Protein 9BXH (pdb70)

Foldseek 3Di:
DLVLVLVLCLQFNDDDPPAPRQLLVQLVVQVVPQPDAQAEEEEEQCQQNNNQLNSLVGHQAYEYEHQDPVRLVNNVCCLVVQKDKDWAAADDPDIDIDMGGCVVVVRRVRSVRYDYDYDALLDGDPPPAAGQEYEYEQHQQQAQANLSNLLCHLRRYDASGKYKYKHLNPHDCVRYNPVRQLADDDDPNHHGHSVNSSCVRCPPQKDWDDDWDWRWGWGDNHNPDIDIGIMIMIMIGGD

B-factor: mean 23.51, std 8.78, range [12.59, 66.77]

Secondary structure (DSSP, 8-state):
-HHHHHHHHHHHS--BTTBPPHHHHHHHHHHHH--S--SEEEEET-TTSHHHHHHTTT-SEEEEEES-HHHHHHHHHHHHHSEEEEEEEEETTEEEEEEEETGGGT-STTGGGEEEEE--TTS--TT---EEEEEEES-GGG-S-HHHHHHTHHHHEEEEEEEEEEE-----TTTS-GGG-SSSEEETTEEE-HHHHHHHHHTTTEEE-SSPEEEEEEEESSSS-EEEEEEEEEEEEE-

Solvent-accessible surface area: 11542 Å² total; per-residue (Å²): 72,96,73,29,3,38,49,2,2,15,12,15,19,91,55,28,132,148,19,94,34,10,4,68,21,0,2,97,71,0,68,76,69,25,107,34,100,59,31,53,0,0,1,0,21,2,10,0,0,10,6,0,0,15,0,0,90,38,0,97,61,0,0,0,5,19,104,36,154,155,32,8,83,12,0,45,135,0,28,139,106,20,88,14,105,18,83,8,35,54,125,66,170,116,95,72,158,60,69,0,50,0,66,83,57,143,0,47,154,25,5,78,93,18,114,20,46,51,20,63,11,18,69,26,95,147,118,8,43,105,0,10,0,0,7,1,14,31,21,2,6,128,12,68,41,4,39,34,0,1,79,39,0,26,73,17,1,101,88,34,4,0,0,0,1,0,0,34,54,70,34,76,98,100,69,1,49,112,136,110,44,12,0,38,38,121,148,109,64,48,94,18,175,7,34,63,4,0,73,144,68,0,70,112,54,1,82,14,44,113,118,35,46,104,12,51,4,10,10,10,53,37,66,212,120,59,71,105,26,85,0,35,4,0,17,0,54,45,71

Sequence (239 aa):
DELLGQYLDFHYGPGHFDVPNYPKACIEQALAHHTGTTGRALDLGCAVGRSSFELARRFDEVIGIDLSRRFIDSATRLAEQGQLQYQVTLEGELIERRTADLAALELSNTAGRTRFQVGDACALDDTLGRFDLIFAGNLIDRLPDPAAFLAQLPALVRPGGLLMITSPYTLLPEFTPRERWIGGFERNGQPVRMLDGLRHHLEPDFVLLEPTRDIPFVIRETTRKYQHTVAEASLWRRA

Nearest PDB structures (foldseek):
  8khq-assembly1_A  TM=9.794E-01  e=1.990E-36  Hydrogenimonas thermophila
  8khq-assembly1_C  TM=9.800E-01  e=3.903E-36  Hydrogenimonas thermophila
  8khq-assembly2_D  TM=9.791E-01  e=1.105E-35  Hydrogenimonas thermophila
  6uvq-assembly1_A  TM=6.071E-01  e=2.740E-10  Actinomadura melliaura
  3l8d-assembly1_A-2  TM=6.280E-01  e=1.120E-09  Bacillus thuringiensis str. Al Hakam

Organism: NCBI:txid306545

Structure (mmCIF, N/CA/C/O backbone):
data_9BXH
#
_entry.id   9BXH
#
_cell.length_a   83.838
_cell.length_b   90.058
_cell.length_c   80.321
_cell.angle_alpha   90.000
_cell.angle_beta   90.000
_cell.angle_gamma   90.000
#
_symmetry.space_group_name_H-M   'C 2 2 21'
#
loop_
_entity.id
_entity.type
_entity.pdbx_description
1 polymer '5-selenohistidine N-methyltransferase OvsM'
2 non-polymer 1,2-ETHANEDIOL
3 water water
#
loop_
_atom_site.group_PDB
_atom_site.id
_atom_site.type_symbol
_atom_site.label_atom_id
_atom_site.label_alt_id
_atom_site.label_comp_id
_atom_site.label_asym_id
_atom_site.label_entity_id
_atom_site.label_seq_id
_atom_site.pdbx_PDB_ins_code
_atom_site.Cartn_x
_atom_site.Cartn_y
_atom_site.Cartn_z
_atom_site.occupancy
_atom_site.B_iso_or_equiv
_atom_site.auth_seq_id
_atom_site.auth_comp_id
_atom_site.auth_asym_id
_atom_site.auth_atom_id
_atom_site.pdbx_PDB_model_num
ATOM 1 N N . ASP A 1 29 ? -26.21700 -14.10800 -6.72500 1.000 42.73187 9 ASP A N 1
ATOM 2 C CA . ASP A 1 29 ? -25.39600 -14.21800 -7.92700 1.000 35.26389 9 ASP A CA 1
ATOM 3 C C . ASP A 1 29 ? -24.29100 -13.16600 -7.93400 1.000 32.51012 9 ASP A C 1
ATOM 4 O O . ASP A 1 29 ? -23.10600 -13.50100 -7.97800 1.000 38.29197 9 ASP A O 1
ATOM 5 N N . GLU A 1 30 ? -24.68400 -11.89000 -7.90500 1.000 38.94204 10 GLU A N 1
ATOM 6 C CA . GLU A 1 30 ? -23.69800 -10.81400 -7.85700 1.000 33.58938 10 GLU A CA 1
ATOM 7 C C . GLU A 1 30 ? -22.80000 -10.95200 -6.63400 1.000 31.08292 10 GLU A C 1
ATOM 8 O O . GLU A 1 30 ? -21.56800 -10.90400 -6.74100 1.000 27.31776 10 GLU A O 1
ATOM 11 N N . LEU A 1 31 ? -23.40100 -11.13700 -5.45600 1.000 27.04836 11 LEU A N 1
ATOM 12 C CA . LEU A 1 31 ? -22.58600 -11.32900 -4.26300 1.000 25.29878 11 LEU A CA 1
ATOM 13 C C . LEU A 1 31 ? -21.75400 -12.60100 -4.35900 1.000 22.00301 11 LEU A C 1
ATOM 14 O O . LEU A 1 31 ? -20.63500 -12.64600 -3.84000 1.000 21.18938 11 LEU A O 1
ATOM 17 N N . LEU A 1 32 ? -22.26500 -13.63300 -5.03800 1.000 23.56573 12 LEU A N 1
ATOM 18 C CA . LEU A 1 32 ? -21.52700 -14.89000 -5.13600 1.000 22.06419 12 LEU A CA 1
ATOM 19 C C . LEU A 1 32 ? -20.18000 -14.68500 -5.82000 1.000 19.92383 12 LEU A C 1
ATOM 20 O O . LEU A 1 32 ? -19.14700 -15.16400 -5.34000 1.000 19.98723 12 LEU A O 1
ATOM 25 N N . GLY A 1 33 ? -20.17300 -13.99400 -6.96000 1.000 22.22901 13 GLY A N 1
ATOM 26 C CA . GLY A 1 33 ? -18.91400 -13.72200 -7.63500 1.000 20.15690 13 GLY A CA 1
ATOM 27 C C . GLY A 1 33 ? -17.96300 -12.89500 -6.79100 1.000 18.50289 13 GLY A C 1
ATOM 28 O O . GLY A 1 33 ? -16.75800 -13.15900 -6.76000 1.000 18.91435 13 GLY A O 1
ATOM 29 N N . GLN A 1 34 ? -18.48500 -11.86900 -6.11100 1.000 18.02797 14 GLN A N 1
ATOM 30 C CA . GLN A 1 34 ? -17.65700 -11.07500 -5.20800 1.000 18.98471 14 GLN A CA 1
ATOM 31 C C . GLN A 1 34 ? -16.99800 -11.96600 -4.16800 1.000 16.51270 14 GLN A C 1
ATOM 32 O O . GLN A 1 34 ? -15.80000 -11.82600 -3.87700 1.000 17.24472 14 GLN A O 1
ATOM 38 N N . TYR A 1 35 ? -17.77000 -12.88200 -3.59200 1.000 16.41101 15 TYR A N 1
ATOM 39 C CA . TYR A 1 35 ? -17.23400 -13.72600 -2.53500 1.000 17.04113 15 TYR A CA 1
ATOM 40 C C . TYR A 1 35 ? -16.30500 -14.80300 -3.07000 1.000 16.47696 15 TYR A C 1
ATOM 41 O O . TYR A 1 35 ? -15.32900 -15.14900 -2.40100 1.000 14.95999 15 TYR A O 1
ATOM 50 N N . LEU A 1 36 ? -16.55400 -15.31500 -4.27800 1.000 16.15243 16 LEU A N 1
ATOM 51 C CA . LEU A 1 36 ? -15.62300 -16.28100 -4.84900 1.000 14.83057 16 LEU A CA 1
ATOM 52 C C . LEU A 1 36 ? -14.28100 -15.62300 -5.16400 1.000 16.41979 16 LEU A C 1
ATOM 53 O O . LEU A 1 36 ? -13.22200 -16.23400 -4.95800 1.000 16.09140 16 LEU A O 1
ATOM 58 N N . ASP A 1 37 ? -14.29300 -14.36800 -5.63500 1.000 15.59358 17 ASP A N 1
ATOM 59 C CA . ASP A 1 37 ? -13.02300 -13.66600 -5.81500 1.000 16.14776 17 ASP A CA 1
ATOM 60 C C . ASP A 1 37 ? -12.36900 -13.35300 -4.47200 1.000 17.29743 17 ASP A C 1
ATOM 61 O O . ASP A 1 37 ? -11.13900 -13.43400 -4.33600 1.000 16.44132 17 ASP A O 1
ATOM 66 N N . PHE A 1 38 ? -13.18000 -13.00200 -3.46800 1.000 15.40403 18 PHE A N 1
ATOM 67 C CA . PHE A 1 38 ? -12.67000 -12.73100 -2.12500 1.000 15.35181 18 PHE A CA 1
ATOM 68 C C . PHE A 1 38 ? -11.94100 -13.95200 -1.56400 1.000 16.49362 18 PHE A C 1
ATOM 69 O O . PHE A 1 38 ? -10.83100 -13.84000 -1.02400 1.000 18.38997 18 PHE A O 1
ATOM 77 N N . HIS A 1 39 ? -12.54000 -15.13300 -1.71600 1.000 15.74261 19 HIS A N 1
ATOM 78 C CA . HIS A 1 39 ? -11.99700 -16.34600 -1.12200 1.000 16.23815 19 HIS A CA 1
ATOM 79 C C . HIS A 1 39 ? -10.91200 -17.00800 -1.96300 1.000 16.12591 19 HIS A C 1
ATOM 80 O O . HIS A 1 39 ? -9.98700 -17.60600 -1.39400 1.000 17.60070 19 HIS A O 1
ATOM 87 N N . TYR A 1 40 ? -10.99500 -16.91000 -3.29900 1.000 14.85872 20 TYR A N 1
ATOM 88 C CA . TYR A 1 40 ? -10.17700 -17.72300 -4.18700 1.000 15.26413 20 TYR A CA 1
ATOM 89 C C . TYR A 1 40 ? -9.49100 -16.93300 -5.29100 1.000 17.68986 20 TYR A C 1
ATOM 90 O O . TYR A 1 40 ? -8.79800 -17.53600 -6.12400 1.000 20.45893 20 TYR A O 1
ATOM 99 N N . GLY A 1 41 ? -9.65500 -15.61300 -5.32700 1.000 16.71335 21 GLY A N 1
ATOM 100 C CA . GLY A 1 41 ? -9.10600 -14.81300 -6.39400 1.000 18.10847 21 GLY A CA 1
ATOM 101 C C . GLY A 1 41 ? -7.72900 -14.29100 -6.05200 1.000 19.48995 21 GLY A C 1
ATOM 102 O O . GLY A 1 41 ? -7.16300 -14.59300 -4.99600 1.000 22.52334 21 GLY A O 1
ATOM 103 N N . PRO A 1 42 ? -7.16500 -13.48400 -6.94600 1.000 21.73108 22 PRO A N 1
ATOM 104 C CA . PRO A 1 42 ? -5.88200 -12.84500 -6.65400 1.000 24.45588 22 PRO A CA 1
ATOM 105 C C . PRO A 1 42 ? -6.06500 -11.71500 -5.65000 1.000 21.96858 22 PRO A C 1
ATOM 106 O O . PRO A 1 42 ? -7.15900 -11.18200 -5.45300 1.000 27.79097 22 PRO A O 1
ATOM 110 N N . GLY A 1 43 ? -4.96500 -11.34400 -5.01700 1.000 28.29650 23 GLY A N 1
ATOM 111 C CA . GLY A 1 43 ? -5.00300 -10.24100 -4.08500 1.000 25.08364 23 GLY A CA 1
ATOM 112 C C . GLY A 1 43 ? -5.26700 -8.92000 -4.77900 1.000 22.36074 23 GLY A C 1
ATOM 113 O O . GLY A 1 43 ? -5.08000 -8.76100 -5.98700 1.000 25.47393 23 GLY A O 1
ATOM 114 N N . HIS A 1 44 ? -5.73300 -7.96300 -3.98700 1.000 17.14219 24 HIS A N 1
ATOM 115 C CA . HIS A 1 44 ? -5.93200 -6.59200 -4.42800 1.000 17.68020 24 HIS A CA 1
ATOM 116 C C . HIS A 1 44 ? -5.16500 -5.65800 -3.50700 1.000 19.52464 24 HIS A C 1
ATOM 117 O O . HIS A 1 44 ? -5.09300 -5.89400 -2.29500 1.000 18.57037 24 HIS A O 1
ATOM 124 N N . PHE A 1 45 ? -4.58300 -4.60300 -4.09100 1.000 18.02767 25 PHE A N 1
ATOM 125 C CA . PHE A 1 45 ? -3.82900 -3.60100 -3.32900 1.000 17.31265 25 PHE A CA 1
ATOM 126 C C . PHE A 1 45 ? -2.73000 -4.24400 -2.48200 1.000 19.66634 25 PHE A C 1
ATOM 127 O O . PHE A 1 45 ? -2.37300 -3.73400 -1.41800 1.000 22.88002 25 PHE A O 1
ATOM 135 N N . ASP A 1 46 ? -2.20600 -5.38000 -2.94000 1.000 23.04091 26 ASP A N 1
ATOM 136 C CA . ASP A 1 46 ? -1.16500 -6.12400 -2.22800 1.000 24.93665 26 ASP A CA 1
ATOM 137 C C . ASP A 1 46 ? -1.61300 -6.61500 -0.85000 1.000 27.79946 26 ASP A C 1
ATOM 138 O O . ASP A 1 46 ? -0.77200 -6.92700 0.00100 1.000 27.77254 26 ASP A O 1
ATOM 143 N N . VAL A 1 47 ? -2.91700 -6.69300 -0.60100 1.000 20.76164 27 VAL A N 1
ATOM 144 C CA . VAL A 1 47 ? -3.43100 -7.21100 0.67100 1.000 20.17279 27 VAL A CA 1
ATOM 145 C C . VAL A 1 47 ? -3.50100 -8.73500 0.60700 1.000 18.89991 27 VAL A C 1
ATOM 146 O O . VAL A 1 47 ? -4.04500 -9.29200 -0.35700 1.000 19.05287 27 VAL A O 1
ATOM 150 N N . PRO A 1 48 ? -2.96500 -9.45600 1.59400 1.000 18.33081 28 PRO A N 1
ATOM 151 C CA . PRO A 1 48 ? -3.01000 -10.9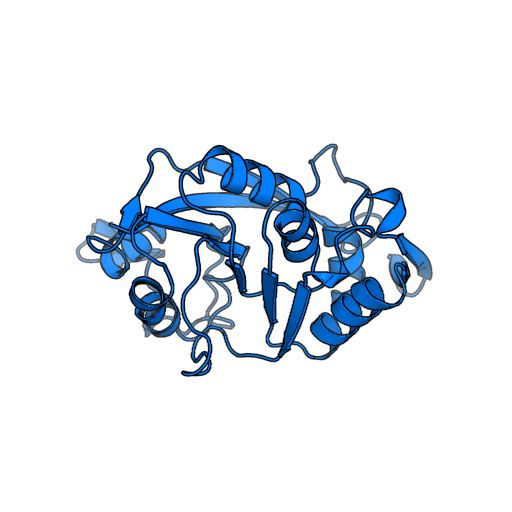2400 1.53800 1.000 19.44809 28 PRO A CA 1
ATOM 152 C C . PRO A 1 48 ? -4.44100 -11.44200 1.58800 1.000 16.71737 28 PRO A C 1
ATOM 153 O O . PRO A 1 48 ? -5.34000 -10.79000 2.12400 1.000 19.07981 28 PRO A O 1
ATOM 157 N N . ASN A 1 49 ? -4.64400 -12.62800 1.01000 1.000 17.64824 29 ASN A N 1
ATOM 158 C CA . ASN A 1 49 ? -5.93600 -13.30100 1.10800 1.000 15.12333 29 ASN A CA 1
ATOM 159 C C . ASN A 1 49 ? -6.38300 -13.35000 2.56400 1.000 17.52059 29 ASN A C 1
ATOM 160 O O . ASN A 1 49 ? -5.64600 -13.81200 3.43900 1.000 16.84081 29 ASN A O 1
ATOM 165 N N . TYR A 1 50 ? -7.60500 -12.90400 2.81300 1.000 16.44594 30 TYR A N 1
ATOM 166 C CA . TYR A 1 50 ? -8.07900 -12.70500 4.18000 1.000 14.19987 30 TYR A CA 1
ATOM 167 C C . TYR A 1 50 ? -8.42100 -14.01800 4.87400 1.000 16.16366 30 TYR A C 1
ATOM 168 O O . TYR A 1 50 ? -7.97300 -14.24100 6.00300 1.000 16.06323 30 TYR A O 1
ATOM 177 N N . PRO A 1 51 ? -9.21900 -14.89500 4.25800 1.000 14.33400 31 PRO A N 1
ATOM 178 C CA . PRO A 1 51 ? -9.47500 -16.19500 4.89800 1.000 16.11085 31 PRO A CA 1
ATOM 179 C C . PRO A 1 51 ? -8.18700 -16.90900 5.27400 1.000 16.35544 31 PRO A C 1
ATOM 180 O O . PRO A 1 51 ? -8.06000 -17.41000 6.40000 1.000 17.55069 31 PRO A O 1
ATOM 184 N N . LYS A 1 52 ? -7.21000 -16.94700 4.36200 1.000 16.31249 32 LYS A N 1
ATOM 185 C CA . LYS A 1 52 ? -5.93600 -17.58800 4.67300 1.000 16.23849 32 LYS A CA 1
ATOM 186 C C . LYS A 1 52 ? -5.19800 -16.85600 5.79200 1.000 18.29159 32 LYS A C 1
ATOM 187 O O . LYS A 1 52 ? -4.67000 -17.49300 6.71400 1.000 19.17150 32 LYS A O 1
ATOM 192 N N . ALA A 1 53 ? -5.16300 -15.51900 5.74600 1.000 16.58279 33 ALA A N 1
ATOM 193 C CA . ALA A 1 53 ? -4.48300 -14.76200 6.79200 1.000 17.49178 33 ALA A CA 1
ATOM 194 C C . ALA A 1 53 ? -5.10500 -15.03500 8.15500 1.000 18.07026 33 ALA A C 1
ATOM 195 O O . ALA A 1 53 ? -4.39300 -15.14800 9.16400 1.000 16.98650 33 ALA A O 1
ATOM 197 N N . CYS A 1 54 ? -6.43700 -15.13500 8.20300 1.000 15.57765 34 CYS A N 1
ATOM 198 C CA . CYS A 1 54 ? -7.11800 -15.38500 9.46800 1.000 15.74740 34 CYS A CA 1
ATOM 199 C C . CYS A 1 54 ? -6.74700 -16.75400 10.03000 1.000 16.60839 34 CYS A C 1
ATOM 200 O O . CYS A 1 54 ? -6.43900 -16.88400 11.22000 1.000 16.47746 34 CYS A O 1
ATOM 203 N N . ILE A 1 55 ? -6.77800 -17.78600 9.18700 1.000 15.98338 35 ILE A N 1
ATOM 204 C CA . ILE A 1 55 ? -6.48700 -19.13800 9.65300 1.000 14.42644 35 ILE A CA 1
ATOM 205 C C . ILE A 1 55 ? -5.00900 -19.30000 10.00000 1.000 16.01913 35 ILE A C 1
ATOM 206 O O . ILE A 1 55 ? -4.66000 -20.05600 10.91900 1.000 16.91524 35 ILE A O 1
ATOM 211 N N . GLU A 1 56 ? -4.11800 -18.59100 9.30300 1.000 18.86073 36 GLU A N 1
ATOM 212 C CA . GLU A 1 56 ? -2.71300 -18.59800 9.70200 1.000 18.26255 36 GLU A CA 1
ATOM 213 C C . GLU A 1 56 ? -2.56800 -18.11300 11.13900 1.000 19.69572 36 GLU A C 1
ATOM 214 O O . GLU A 1 56 ? -1.81700 -18.69300 11.93300 1.000 19.37506 36 GLU A O 1
ATOM 220 N N . GLN A 1 57 ? -3.29600 -17.05500 11.49600 1.000 16.74397 37 GLN A N 1
ATOM 221 C CA . GLN A 1 57 ? -3.24000 -16.53700 12.85900 1.000 16.15142 37 GLN A CA 1
ATOM 222 C C . GLN A 1 57 ? -3.85900 -17.51400 13.85100 1.000 21.39321 37 GLN A C 1
ATOM 223 O O . GLN A 1 57 ? -3.32300 -17.71900 14.94600 1.000 18.61002 37 GLN A O 1
ATOM 229 N N . ALA A 1 58 ? -4.99300 -18.12000 13.49700 1.000 17.24070 38 ALA A N 1
ATOM 230 C CA . ALA A 1 58 ? -5.58900 -19.11900 14.38000 1.000 15.36751 38 ALA A CA 1
ATOM 231 C C . ALA A 1 58 ? -4.61000 -20.25200 14.66500 1.000 19.64134 38 ALA A C 1
ATOM 232 O O . ALA A 1 58 ? -4.44700 -20.67300 15.81900 1.000 19.13217 38 ALA A O 1
ATOM 234 N N . LEU A 1 59 ? -3.95500 -20.76400 13.61800 1.000 18.00293 39 LEU A N 1
ATOM 235 C CA . LEU A 1 59 ? -3.07200 -21.91300 13.77200 1.000 16.85800 39 LEU A CA 1
ATOM 236 C C . LEU A 1 59 ? -1.78900 -21.54500 14.49600 1.000 20.34119 39 LEU A C 1
ATOM 237 O O . LEU A 1 59 ? -1.14900 -22.42500 15.07700 1.000 20.96211 39 LEU A O 1
ATOM 242 N N . ALA A 1 60 ? -1.39100 -20.27300 14.46000 1.000 19.49821 40 ALA A N 1
ATOM 243 C CA . ALA A 1 60 ? -0.22900 -19.82900 15.22300 1.000 16.09873 40 ALA A CA 1
ATOM 244 C C . ALA A 1 60 ? -0.50100 -19.75800 16.72000 1.000 19.57732 40 ALA A C 1
ATOM 245 O O . ALA A 1 60 ? 0.45000 -19.63700 17.50000 1.000 19.81085 40 ALA A O 1
ATOM 247 N N . HIS A 1 61 ? -1.77000 -19.81200 17.14200 1.000 17.14644 41 HIS A N 1
ATOM 248 C CA . HIS A 1 61 ? -2.12500 -19.67700 18.54800 1.000 16.63971 41 HIS A CA 1
ATOM 249 C C . HIS A 1 61 ? -2.85700 -20.87400 19.13200 1.000 19.60819 41 HIS A C 1
ATOM 250 O O . HIS A 1 61 ? -3.09600 -20.89000 20.34600 1.000 23.16034 41 HIS A O 1
ATOM 257 N N . HIS A 1 62 ? -3.22500 -21.85800 18.32100 1.000 18.94712 42 HIS A N 1
ATOM 258 C CA . HIS A 1 62 ? -3.93600 -23.03000 18.81300 1.000 19.60049 42 HIS A CA 1
ATOM 259 C C . HIS A 1 62 ? -2.94900 -24.00100 19.44500 1.000 20.29103 42 HIS A C 1
ATOM 260 O O . HIS A 1 62 ? -2.04100 -24.50500 18.77200 1.000 19.53210 42 HIS A O 1
ATOM 267 N N . THR A 1 63 ? -3.13500 -24.26200 20.73800 1.000 17.73842 43 THR A N 1
ATOM 268 C CA . THR A 1 63 ? -2.27600 -25.16100 21.50000 1.000 18.65523 43 THR A CA 1
ATOM 269 C C . THR A 1 63 ? -2.95700 -26.47600 21.84900 1.000 23.48803 43 THR A C 1
ATOM 270 O O . THR A 1 63 ? -2.37200 -27.29300 22.57300 1.000 24.51891 43 THR A O 1
ATOM 274 N N . GLY A 1 64 ? -4.17200 -26.70100 21.36100 1.000 20.19758 44 GLY A N 1
ATOM 275 C CA . GLY A 1 64 ? -4.90900 -27.91700 21.62800 1.000 21.09161 44 GLY A CA 1
ATOM 276 C C . GLY A 1 64 ? -4.69400 -28.97200 20.56400 1.000 23.13859 44 GLY A C 1
ATOM 277 O O . GLY A 1 64 ? -3.74400 -28.92100 19.77700 1.000 25.01497 44 GLY A O 1
ATOM 278 N N . THR A 1 65 ? -5.61300 -29.93800 20.53300 1.000 22.53650 45 THR A N 1
ATOM 279 C CA . THR A 1 65 ? -5.57000 -31.03700 19.58000 1.000 23.04637 45 THR A CA 1
ATOM 280 C C . THR A 1 65 ? -6.24400 -30.62400 18.27200 1.000 21.27662 45 THR A C 1
ATOM 281 O O . THR A 1 65 ? -6.94300 -29.61100 18.19400 1.000 20.73601 45 THR A O 1
ATOM 285 N N . THR A 1 66 ? -6.03600 -31.42700 17.23400 1.000 26.36210 46 THR A N 1
ATOM 286 C CA . THR A 1 66 ? -6.44500 -31.04500 15.88700 1.000 22.43294 46 THR A CA 1
ATOM 287 C C . THR A 1 66 ? -7.49600 -31.98800 15.31500 1.000 22.94108 46 THR A C 1
ATOM 288 O O . THR A 1 66 ? -7.49000 -32.30900 14.12300 1.000 22.13017 46 THR A O 1
ATOM 292 N N . GLY A 1 67 ? -8.43000 -32.42600 16.15200 1.000 22.30816 47 GLY A N 1
ATOM 293 C CA . GLY A 1 67 ? -9.46000 -33.33800 15.70800 1.000 21.06213 47 GLY A CA 1
ATOM 294 C C . GLY A 1 67 ? -10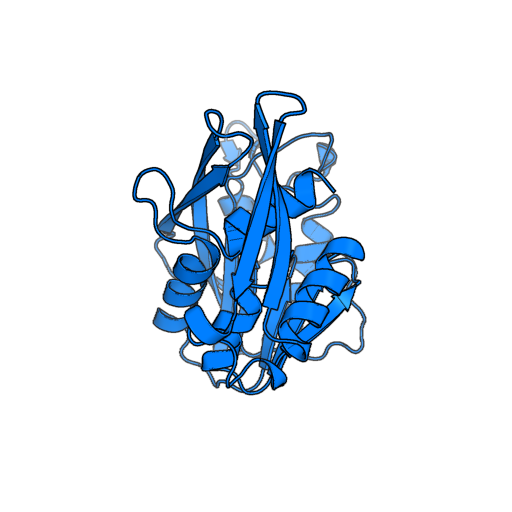.57700 -32.69300 14.91300 1.000 21.43669 47 GLY A C 1
ATOM 295 O O . GLY A 1 67 ? -10.97600 -33.22400 13.87100 1.000 22.58950 47 GLY A O 1
ATOM 296 N N . ARG A 1 68 ? -11.08800 -31.55100 15.38000 1.000 17.83728 48 ARG A N 1
ATOM 297 C CA . ARG A 1 68 ? -12.34100 -31.03700 14.84100 1.000 18.37591 48 ARG A CA 1
ATOM 298 C C . ARG A 1 68 ? -12.39600 -29.52000 14.91900 1.000 16.24973 48 ARG A C 1
ATOM 299 O O . ARG A 1 68 ? -12.18700 -28.94800 15.99200 1.000 16.91948 48 ARG A O 1
ATOM 307 N N . ALA A 1 69 ? -12.70000 -28.86900 13.78700 1.000 17.78138 49 ALA A N 1
ATOM 308 C CA . ALA A 1 69 ? -12.88100 -27.42500 13.77000 1.000 15.71904 49 ALA A CA 1
ATOM 309 C C . ALA A 1 69 ? -14.21700 -27.06500 13.13200 1.000 15.70972 49 ALA A C 1
ATOM 310 O O . ALA A 1 69 ? -14.76100 -27.81900 12.30900 1.000 17.51683 49 ALA A O 1
ATOM 312 N N . LEU A 1 70 ? -14.73100 -25.89600 13.52300 1.000 15.48909 50 LEU A N 1
ATOM 313 C CA . LEU A 1 70 ? -16.00500 -25.36600 13.04800 1.000 15.75010 50 LEU A CA 1
ATOM 314 C C . LEU A 1 70 ? -15.78000 -23.97100 12.47900 1.000 15.51508 50 LEU A C 1
ATOM 315 O O . LEU A 1 70 ? -15.12300 -23.14000 13.11000 1.000 16.10112 50 LEU A O 1
ATOM 320 N N . ASP A 1 71 ? -16.31100 -23.72900 11.27900 1.000 15.70847 51 ASP A N 1
ATOM 321 C CA . ASP A 1 71 ? -16.18100 -22.45600 10.56300 1.000 13.76498 51 ASP A CA 1
ATOM 322 C C . ASP A 1 71 ? -17.59900 -21.89800 10.41500 1.000 15.21220 51 ASP A C 1
ATOM 323 O O . ASP A 1 71 ? -18.37900 -22.38300 9.58400 1.000 16.67100 51 ASP A O 1
ATOM 328 N N . LEU A 1 72 ? -17.93800 -20.89400 11.23000 1.000 15.65572 52 LEU A N 1
ATOM 329 C CA . LEU A 1 72 ? -19.28200 -20.32300 11.25400 1.000 16.95500 52 LEU A CA 1
ATOM 330 C C . LEU A 1 72 ? -19.35800 -19.10200 10.34200 1.000 18.11282 52 LEU A C 1
ATOM 331 O O . LEU A 1 72 ? -18.53100 -18.19000 10.44000 1.000 17.08099 52 LEU A O 1
ATOM 336 N N . GLY A 1 73 ? -20.36900 -19.06500 9.48200 1.000 17.07505 53 GLY A N 1
ATOM 337 C CA . GLY A 1 73 ? -20.38800 -18.06500 8.42600 1.000 16.45733 53 GLY A CA 1
ATOM 338 C C . GLY A 1 73 ? -19.31700 -18.33900 7.39800 1.000 17.86003 53 GLY A C 1
ATOM 339 O O . GLY A 1 73 ? -18.61800 -17.41100 6.95900 1.000 18.15317 53 GLY A O 1
ATOM 340 N N . CYS A 1 74 ? -19.16700 -19.60300 7.00700 1.000 17.16389 54 CYS A N 1
ATOM 341 C CA . CYS A 1 74 ? -18.06800 -20.03900 6.15800 1.000 16.22250 54 CYS A CA 1
ATOM 342 C C . CYS A 1 74 ? -18.14000 -19.50200 4.73400 1.000 18.02287 54 CYS A C 1
ATOM 343 O O . CYS A 1 74 ? -17.15000 -19.62600 4.00600 1.000 18.12034 54 CYS A O 1
ATOM 346 N N . ALA A 1 75 ? -19.27800 -18.94900 4.31200 1.000 16.89840 55 ALA A N 1
ATOM 347 C CA . ALA A 1 75 ? -19.46900 -18.43700 2.94200 1.000 18.05605 55 ALA A CA 1
ATOM 348 C C . ALA A 1 75 ? -19.03200 -19.52200 1.95400 1.000 17.32455 55 ALA A C 1
ATOM 349 O O . ALA A 1 75 ? -19.50700 -20.66200 2.06100 1.000 17.28480 55 ALA A O 1
ATOM 351 N N . VAL A 1 76 ? -18.12700 -19.22400 1.01200 1.000 16.74207 56 VAL A N 1
ATOM 352 C CA . VAL A 1 76 ? -17.76400 -20.15900 -0.04900 1.000 16.33722 56 VAL A CA 1
ATOM 353 C C . VAL A 1 76 ? -16.57600 -21.03700 0.32300 1.000 15.89679 56 VAL A C 1
ATOM 354 O O . VAL A 1 76 ? -16.09700 -21.79900 -0.52700 1.000 17.42613 56 VAL A O 1
ATOM 358 N N . GLY A 1 77 ? -16.07100 -20.95000 1.55600 1.000 16.09327 57 GLY A N 1
ATOM 359 C CA . GLY A 1 77 ? -15.31200 -22.05000 2.12800 1.000 15.75733 57 GLY A CA 1
ATOM 360 C C . GLY A 1 77 ? -13.80100 -21.92900 2.26700 1.000 17.26699 57 GLY A C 1
ATOM 361 O O . GLY A 1 77 ? -13.18700 -22.89100 2.75300 1.000 15.80036 57 GLY A O 1
ATOM 362 N N . ARG A 1 78 ? -13.16100 -20.81200 1.89100 1.000 15.02164 58 ARG A N 1
ATOM 363 C CA . ARG A 1 78 ? -11.69300 -20.80000 1.90700 1.000 16.71961 58 ARG A CA 1
ATOM 364 C C . ARG A 1 78 ? -11.13100 -21.08700 3.29700 1.000 15.65932 58 ARG A C 1
ATOM 365 O O . ARG A 1 78 ? -10.15100 -21.83200 3.43200 1.000 15.90542 58 ARG A O 1
ATOM 373 N N . SER A 1 79 ? -11.72600 -20.50700 4.34100 1.000 16.13300 59 SER A N 1
ATOM 374 C CA . SER A 1 79 ? -11.22600 -20.74900 5.69300 1.000 16.34072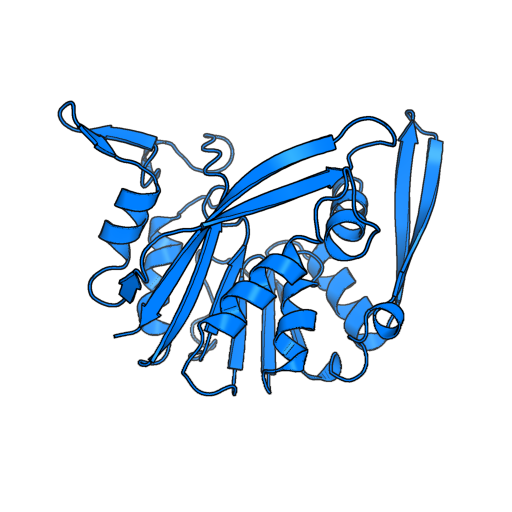 59 SER A CA 1
ATOM 375 C C . SER A 1 79 ? -11.39000 -22.20500 6.10100 1.000 14.47560 59 SER A C 1
ATOM 376 O O . SER A 1 79 ? -10.55100 -22.74200 6.83600 1.000 16.49976 59 SER A O 1
ATOM 379 N N . SER A 1 80 ? -12.46100 -22.85800 5.63800 1.000 14.53251 60 SER A N 1
ATOM 380 C CA . SER A 1 80 ? -12.65600 -24.26600 5.97400 1.000 16.56308 60 SER A CA 1
ATOM 381 C C . SER A 1 80 ? -11.60900 -25.13300 5.29300 1.000 16.31948 60 SER A C 1
ATOM 382 O O . SER A 1 80 ? -11.04000 -26.03500 5.91800 1.000 16.11363 60 SER A O 1
ATOM 385 N N . PHE A 1 81 ? -11.33800 -24.87600 4.00800 1.000 16.71614 61 PHE A N 1
ATOM 386 C CA . PHE A 1 81 ? -10.30300 -25.63400 3.31500 1.000 16.57833 61 PHE A CA 1
ATOM 387 C C . PHE A 1 81 ? -8.92500 -25.38600 3.91700 1.000 17.21433 61 PHE A C 1
ATOM 388 O O . PHE A 1 81 ? -8.09800 -26.30700 3.96800 1.000 18.52079 61 PHE A O 1
ATOM 396 N N . GLU A 1 82 ? -8.65300 -24.16300 4.38000 1.000 16.11317 62 GLU A N 1
ATOM 397 C CA . GLU A 1 82 ? -7.37200 -23.90200 5.03600 1.000 16.73805 62 GLU A CA 1
ATOM 398 C C . GLU A 1 82 ? -7.27900 -24.65300 6.36500 1.000 18.68062 62 GLU A C 1
ATOM 399 O O . GLU A 1 82 ? -6.24200 -25.25300 6.68200 1.000 18.94876 62 GLU A O 1
ATOM 405 N N . LEU A 1 83 ? -8.36200 -24.65500 7.14600 1.000 16.65546 63 LEU A N 1
ATOM 406 C CA . LEU A 1 83 ? -8.36100 -25.40800 8.39500 1.000 16.82367 63 LEU A CA 1
ATOM 407 C C . LEU A 1 83 ? -8.17700 -26.90100 8.14700 1.000 19.33301 63 LEU A C 1
ATOM 408 O O . LEU A 1 83 ? -7.54100 -27.59000 8.95400 1.000 19.98178 63 LEU A O 1
ATOM 413 N N . ALA A 1 84 ? -8.70600 -27.41600 7.03100 1.000 16.13231 64 ALA A N 1
ATOM 414 C CA . ALA A 1 84 ? -8.62700 -28.84000 6.72100 1.000 17.79190 64 ALA A CA 1
ATOM 415 C C . ALA A 1 84 ? -7.20500 -29.30300 6.44300 1.000 21.02198 64 ALA A C 1
ATOM 416 O O . ALA A 1 84 ? -6.94900 -30.51500 6.47300 1.000 20.67253 64 ALA A O 1
ATOM 418 N N . ARG A 1 85 ? -6.27200 -28.38100 6.19600 1.000 19.91640 65 ARG A N 1
ATOM 419 C CA . ARG A 1 85 ? -4.88300 -28.79200 6.05200 1.000 24.72007 65 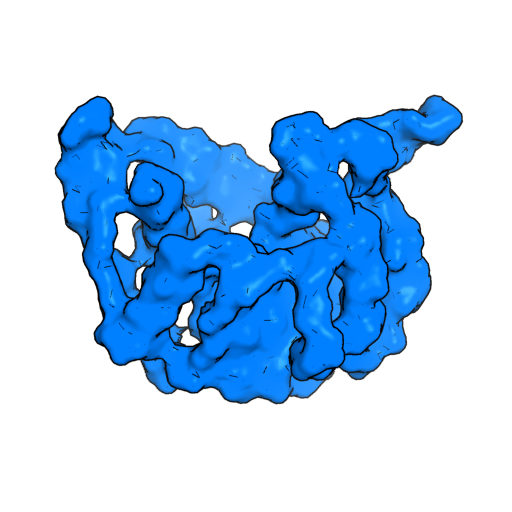ARG A CA 1
ATOM 420 C C . ARG A 1 85 ? -4.30700 -29.30600 7.36000 1.000 24.21435 65 ARG A C 1
ATOM 421 O O . ARG A 1 85 ? -3.32600 -30.06000 7.33400 1.000 26.37504 65 ARG A O 1
ATOM 426 N N . ARG A 1 86 ? -4.90500 -28.93400 8.49400 1.000 19.95717 66 ARG A N 1
ATOM 427 C CA . ARG A 1 86 ? -4.40700 -29.30200 9.81500 1.000 20.00519 66 ARG A CA 1
ATOM 428 C C . ARG A 1 86 ? -5.37100 -30.13600 10.65500 1.000 24.17831 66 ARG A C 1
ATOM 429 O O . ARG A 1 86 ? -4.90800 -30.93500 11.47400 1.000 27.36854 66 ARG A O 1
ATOM 431 N N . PHE A 1 87 ? -6.68400 -29.98800 10.48400 1.000 18.92262 67 PHE A N 1
ATOM 432 C CA . PHE A 1 87 ? -7.66900 -30.65100 11.33400 1.000 18.87860 67 PHE A CA 1
ATOM 433 C C . PHE A 1 87 ? -8.25200 -31.88300 10.64400 1.000 19.76348 67 PHE A C 1
ATOM 434 O O . PHE A 1 87 ? -8.42000 -31.91000 9.42100 1.000 19.52084 67 PHE A O 1
ATOM 442 N N . ASP A 1 88 ? -8.58500 -32.90500 11.44700 1.000 19.42419 68 ASP A N 1
ATOM 443 C CA . ASP A 1 88 ? -9.08000 -34.15500 10.86400 1.000 20.30071 68 ASP A CA 1
ATOM 444 C C . ASP A 1 88 ? -10.46600 -33.99200 10.24300 1.000 21.48044 68 ASP A C 1
ATOM 445 O O . ASP A 1 88 ? -10.80000 -34.69700 9.28400 1.000 20.40716 68 ASP A O 1
ATOM 450 N N . GLU A 1 89 ? -11.28600 -33.09500 10.79200 1.000 19.40619 69 GLU A N 1
ATOM 451 C CA . GLU A 1 89 ? -12.63600 -32.83200 10.31700 1.000 18.08926 69 GLU A CA 1
ATOM 452 C C . GLU A 1 89 ? -12.89900 -31.34500 10.48600 1.000 16.10879 69 GLU A C 1
ATOM 453 O O . GLU A 1 89 ? -12.57400 -30.77400 11.53300 1.000 16.12482 69 GLU A O 1
ATOM 459 N N . VAL A 1 90 ? -13.47500 -30.72500 9.45300 1.000 16.83161 70 VAL A N 1
ATOM 460 C CA . VAL A 1 90 ? -13.87100 -29.31900 9.48500 1.000 16.39092 70 VAL A CA 1
ATOM 461 C C . VAL A 1 90 ? -15.31300 -29.21800 9.01200 1.000 15.62362 70 VAL A C 1
ATOM 462 O O . VAL A 1 90 ? -15.65200 -29.70800 7.92500 1.000 17.79391 70 VAL A O 1
ATOM 466 N N . ILE A 1 91 ? -16.15500 -28.57900 9.82200 1.000 14.93478 71 ILE A N 1
ATOM 467 C CA . ILE A 1 91 ? -17.56200 -28.35400 9.51100 1.000 17.57198 71 ILE A CA 1
ATOM 468 C C . ILE A 1 91 ? -17.72700 -26.87100 9.20300 1.000 16.02391 71 ILE A C 1
ATOM 469 O O . ILE A 1 91 ? -17.38600 -26.02100 10.03500 1.000 16.46363 71 ILE A O 1
ATOM 474 N N . GLY A 1 92 ? -18.25800 -26.55600 8.02300 1.000 16.87846 72 GLY A N 1
ATOM 475 C CA . GLY A 1 92 ? -18.55200 -25.18200 7.62900 1.000 16.17295 72 GLY A CA 1
ATOM 476 C C . GLY A 1 92 ? -20.05600 -24.97000 7.54500 1.000 16.27676 72 GLY A C 1
ATOM 477 O O . GLY A 1 92 ? -20.76600 -25.75500 6.91400 1.000 17.43728 72 GLY A O 1
ATOM 478 N N . ILE A 1 93 ? -20.52800 -23.90700 8.19500 1.000 16.13086 73 ILE A N 1
ATOM 479 C CA . ILE A 1 93 ? -21.95500 -23.60700 8.28100 1.000 16.67395 73 ILE A CA 1
ATOM 480 C C . ILE A 1 93 ? -22.20800 -22.19000 7.77900 1.000 18.11584 73 ILE A C 1
ATOM 481 O O . ILE A 1 93 ? -21.49700 -21.25100 8.15400 1.000 17.47252 73 ILE A O 1
ATOM 486 N N . ASP A 1 94 ? -23.21500 -22.03600 6.92400 1.000 17.06716 74 ASP A N 1
ATOM 487 C CA . ASP A 1 94 ? -23.61300 -20.71800 6.44700 1.000 16.67114 74 ASP A CA 1
ATOM 488 C C . ASP A 1 94 ? -25.10900 -20.75200 6.18300 1.000 18.14011 74 ASP A C 1
ATOM 489 O O . ASP A 1 94 ? -25.67600 -21.81100 5.89300 1.000 19.74215 74 ASP A O 1
ATOM 494 N N . LEU A 1 95 ? -25.74700 -19.58500 6.28400 1.000 18.52964 75 LEU A N 1
ATOM 495 C CA . LEU A 1 95 ? -27.17900 -19.50800 6.01500 1.000 21.08021 75 LEU A CA 1
ATOM 496 C C . LEU A 1 95 ? -27.50200 -19.61100 4.52800 1.000 21.22185 75 LEU A C 1
ATOM 497 O O . LEU A 1 95 ? -28.62900 -19.98100 4.17900 1.000 23.51951 75 LEU A O 1
ATOM 501 N N . SER A 1 96 ? -26.55100 -19.30300 3.64900 1.000 21.09174 76 SER A N 1
ATOM 502 C CA . SER A 1 96 ? -26.81600 -19.21500 2.21300 1.000 21.41761 76 SER A CA 1
ATOM 503 C C . SER A 1 96 ? -26.64500 -20.57400 1.54800 1.000 22.38263 76 SER A C 1
ATOM 504 O O . SER A 1 96 ? -25.53400 -21.11000 1.50900 1.000 20.74633 76 SER A O 1
ATOM 507 N N . ARG A 1 97 ? -27.72900 -21.10400 0.97200 1.000 23.24704 77 ARG A N 1
ATOM 508 C CA . ARG A 1 97 ? -27.61400 -22.36200 0.24000 1.000 28.43803 77 ARG A CA 1
ATOM 509 C C . ARG A 1 97 ? -26.73000 -22.20800 -0.99300 1.000 22.97199 77 ARG A C 1
ATOM 510 O O . ARG A 1 97 ? -25.98600 -23.13200 -1.34600 1.000 22.80881 77 ARG A O 1
ATOM 518 N N . ARG A 1 98 ? -26.79200 -21.04800 -1.65800 1.000 21.40777 78 ARG A N 1
ATOM 519 C CA . ARG A 1 98 ? -25.95900 -20.82200 -2.83400 1.000 22.27980 78 ARG A CA 1
ATOM 520 C C . ARG A 1 98 ? -24.48000 -20.87100 -2.47000 1.000 23.43207 78 ARG A C 1
ATOM 521 O O . ARG A 1 98 ? -23.66200 -21.42400 -3.21400 1.000 21.08714 78 ARG A O 1
ATOM 529 N N . PHE A 1 99 ? -24.11600 -20.28200 -1.33100 1.000 18.73612 79 PHE A N 1
ATOM 530 C CA . PHE A 1 99 ? -22.72700 -20.33600 -0.88400 1.000 18.97494 79 PHE A CA 1
ATOM 531 C C . PHE A 1 99 ? -22.32500 -21.75900 -0.51300 1.000 20.04870 79 PHE A C 1
ATOM 532 O O . PHE A 1 99 ? -21.23400 -22.21800 -0.87300 1.000 17.75959 79 PHE A O 1
ATOM 540 N N . ILE A 1 100 ? -23.18500 -22.46400 0.22900 1.000 18.39069 80 ILE A N 1
ATOM 541 C CA . ILE A 1 100 ? -22.87400 -23.82700 0.65400 1.000 18.49520 80 ILE A CA 1
ATOM 542 C C . ILE A 1 100 ? -22.72200 -24.74600 -0.55700 1.000 18.09741 80 ILE A C 1
ATOM 543 O O . ILE A 1 100 ? -21.79400 -25.56200 -0.62600 1.000 19.08967 80 ILE A O 1
ATOM 548 N N . ASP A 1 101 ? -23.61200 -24.60600 -1.54600 1.000 19.09528 81 ASP A N 1
ATOM 549 C CA . ASP A 1 101 ? -23.50100 -25.40800 -2.76500 1.000 18.77170 81 ASP A CA 1
ATOM 550 C C . ASP A 1 101 ? -22.18700 -25.14000 -3.49800 1.000 18.83688 81 ASP A C 1
ATOM 551 O O . ASP A 1 101 ? -21.61200 -26.05200 -4.10500 1.000 20.95155 81 ASP A O 1
ATOM 556 N N . SER A 1 102 ? -21.70700 -23.89200 -3.48500 1.000 17.62524 82 SER A N 1
ATOM 557 C CA . SER A 1 102 ? -20.43400 -23.60400 -4.14200 1.000 16.92436 82 SER A CA 1
ATOM 558 C C . SER A 1 102 ? -19.26600 -24.24700 -3.40200 1.000 16.51365 82 SER A C 1
ATOM 559 O O . SER A 1 102 ? -18.36500 -24.81700 -4.03200 1.000 17.03631 82 SER A O 1
ATOM 562 N N . ALA A 1 103 ? -19.25100 -24.15200 -2.07000 1.000 17.22389 83 ALA A N 1
ATOM 563 C CA . ALA A 1 103 ? -18.18200 -24.78100 -1.30600 1.000 16.00129 83 ALA A CA 1
ATOM 564 C C . ALA A 1 103 ? -18.16800 -26.28600 -1.53000 1.000 16.65748 83 ALA A C 1
ATOM 565 O O . ALA A 1 103 ? -17.09800 -26.88500 -1.68300 1.000 16.02234 83 ALA A O 1
ATOM 567 N N . THR A 1 104 ? -19.35100 -26.91000 -1.57800 1.000 17.20342 84 THR A N 1
ATOM 568 C CA . THR A 1 104 ? -19.41900 -28.35300 -1.79500 1.000 18.44163 84 THR A CA 1
ATOM 569 C C . THR A 1 104 ? -18.92700 -28.73000 -3.18600 1.000 17.72458 84 THR A C 1
ATOM 570 O O . THR A 1 104 ? -18.21100 -29.72700 -3.34100 1.000 18.35114 84 THR A O 1
ATOM 574 N N . ARG A 1 105 ? -19.28900 -27.94300 -4.20700 1.000 18.44495 85 ARG A N 1
ATOM 575 C CA . ARG A 1 105 ? -18.78400 -28.22000 -5.54800 1.000 17.17169 85 ARG A CA 1
ATOM 576 C C . ARG A 1 105 ? -17.26400 -28.15000 -5.56900 1.000 20.63256 85 ARG A C 1
ATOM 577 O O . ARG A 1 105 ? -16.59900 -29.00200 -6.16800 1.000 18.99898 85 ARG A O 1
ATOM 585 N N . LEU A 1 106 ? -16.69000 -27.15500 -4.89400 1.000 16.27647 86 LEU A N 1
ATOM 586 C CA . LEU A 1 106 ? -15.23600 -27.06400 -4.84600 1.000 16.85517 86 LEU A CA 1
ATOM 587 C C . LEU A 1 106 ? -14.64100 -28.28400 -4.15300 1.000 20.26392 86 LEU A C 1
ATOM 588 O O . LEU A 1 106 ? -13.65300 -28.85600 -4.62900 1.000 20.75471 86 LEU A O 1
ATOM 593 N N . ALA A 1 107 ? -15.24000 -28.70700 -3.03600 1.000 19.35774 87 ALA A N 1
ATOM 594 C CA . ALA A 1 107 ? -14.73900 -29.87700 -2.32000 1.000 19.49458 87 ALA A CA 1
ATOM 595 C C . ALA A 1 107 ? -14.78800 -31.12400 -3.18900 1.000 21.96364 87 ALA A C 1
ATOM 596 O O . ALA A 1 107 ? -13.87700 -31.96000 -3.14100 1.000 26.07392 87 ALA A O 1
ATOM 598 N N . GLU A 1 108 ? -15.84800 -31.27700 -3.98000 1.000 20.06457 88 GLU A N 1
ATOM 599 C CA . GLU A 1 108 ? -16.05900 -32.51600 -4.72000 1.000 21.09392 88 GLU A CA 1
ATOM 600 C C . GLU A 1 108 ? -15.39900 -32.51000 -6.09100 1.000 25.85109 88 GLU A C 1
ATOM 601 O O . GLU A 1 108 ? -14.88100 -33.54500 -6.52900 1.000 26.11464 88 GLU A O 1
ATOM 607 N N . GLN A 1 109 ? -15.40800 -31.37300 -6.78300 1.000 20.84848 89 GLN A N 1
ATOM 608 C CA . GLN A 1 109 ? -14.86100 -31.30500 -8.13300 1.000 21.49643 89 GLN A CA 1
ATOM 609 C C . GLN A 1 109 ? -13.48300 -30.66300 -8.18100 1.000 20.70638 89 GLN A C 1
ATOM 610 O O . GLN A 1 109 ? -12.76400 -30.84200 -9.17200 1.000 25.26347 89 GLN A O 1
ATOM 615 N N . GLY A 1 110 ? -13.10500 -29.90500 -7.14900 1.000 19.95748 90 GLY A N 1
ATOM 616 C CA . GLY A 1 110 ? -11.80700 -29.26700 -7.09900 1.000 20.71085 90 GLY A CA 1
ATOM 617 C C . GLY A 1 110 ? -11.73500 -27.90600 -7.75800 1.000 19.51715 90 GLY A C 1
ATOM 618 O O . GLY A 1 110 ? -10.70800 -27.23100 -7.64400 1.000 20.49230 90 GLY A O 1
ATOM 619 N N . GLN A 1 111 ? -12.78700 -27.49700 -8.45100 1.000 18.20873 91 GLN A N 1
ATOM 620 C CA . GLN A 1 111 ? -12.77100 -26.25300 -9.20100 1.000 19.92296 91 GLN A CA 1
ATOM 621 C C . GLN A 1 111 ? -14.20500 -25.82400 -9.45100 1.000 19.30147 91 GLN A C 1
ATOM 622 O O . GLN A 1 111 ? -15.13500 -26.63300 -9.39200 1.000 20.38784 91 GLN A O 1
ATOM 628 N N . LEU A 1 112 ? -14.37400 -24.53200 -9.72700 1.000 17.10027 92 LEU A N 1
ATOM 629 C CA . LEU A 1 112 ? -15.64500 -24.06400 -10.25000 1.000 19.59911 92 LEU A CA 1
ATOM 630 C C . LEU A 1 112 ? -15.36800 -22.80000 -11.04400 1.000 17.32046 92 LEU A C 1
ATOM 631 O O . LEU A 1 112 ? -14.28200 -22.22600 -10.96400 1.000 23.98989 92 LEU A O 1
ATOM 636 N N . GLN A 1 113 ? -16.34800 -22.39000 -11.83600 1.000 16.18870 93 GLN A N 1
ATOM 637 C CA . GLN A 1 113 ? -16.24000 -21.15700 -12.59800 1.000 15.99842 93 GLN A CA 1
ATOM 638 C C . GLN A 1 113 ? -17.34100 -20.19100 -12.18400 1.000 17.68023 93 GLN A C 1
ATOM 639 O O . GLN A 1 113 ? -18.41200 -20.60100 -11.72500 1.000 18.05730 93 GLN A O 1
ATOM 645 N N . TYR A 1 114 ? -17.06700 -18.89500 -12.33500 1.000 15.20649 94 TYR A N 1
ATOM 646 C CA . TYR A 1 114 ? -17.99300 -17.86300 -11.88500 1.000 15.36496 94 TYR A CA 1
ATOM 647 C C . TYR A 1 114 ? -17.73600 -16.60300 -12.69900 1.000 14.91847 94 TYR A C 1
ATOM 648 O O . TYR A 1 114 ? -16.72500 -16.49300 -13.39600 1.000 17.54463 94 TYR A O 1
ATOM 657 N N . GLN A 1 115 ? -18.67400 -15.66500 -12.62500 1.000 16.32024 95 GLN A N 1
ATOM 658 C CA . GLN A 1 115 ? -18.52400 -14.37800 -13.29400 1.000 15.16507 95 GLN A CA 1
ATOM 659 C C . GLN A 1 115 ? -18.24900 -13.28000 -12.27700 1.000 17.89441 95 GLN A C 1
ATOM 660 O O . GLN A 1 115 ? -18.74000 -13.32500 -11.14500 1.000 18.48805 95 GLN A O 1
ATOM 666 N N . VAL A 1 116 ? -17.47700 -12.27600 -12.70400 1.000 15.18740 96 VAL A N 1
ATOM 667 C CA . VAL A 1 116 ? -17.30500 -11.04600 -11.94100 1.000 13.66747 96 VAL A CA 1
ATOM 668 C C . VAL A 1 116 ? -17.66200 -9.86600 -12.83800 1.000 17.04622 96 VAL A C 1
ATOM 669 O O . VAL A 1 116 ? -17.56300 -9.93000 -14.06900 1.000 17.02246 96 VAL A O 1
ATOM 673 N N . THR A 1 117 ? -18.06100 -8.76400 -12.20100 1.000 17.15294 97 THR A N 1
ATOM 674 C CA . THR A 1 117 ? -18.41400 -7.56200 -12.94500 1.000 15.99175 97 THR A CA 1
ATOM 675 C C . THR A 1 117 ? -17.16800 -6.76200 -13.30500 1.000 17.10447 97 THR A C 1
ATOM 676 O O . THR A 1 117 ? -16.32800 -6.47700 -12.44200 1.000 18.04353 97 THR A O 1
ATOM 680 N N . LEU A 1 118 ? -17.04700 -6.39900 -14.58300 1.000 16.13094 98 LEU A N 1
ATOM 681 C CA . LEU A 1 118 ? -16.00600 -5.45500 -14.99300 1.000 16.87930 98 LEU A CA 1
ATOM 682 C C . LEU A 1 118 ? -16.52800 -4.01900 -14.90000 1.000 15.87416 98 LEU A C 1
ATOM 683 O O . LEU A 1 118 ? -16.01600 -3.19700 -14.13000 1.000 17.56313 98 LEU A O 1
ATOM 688 N N . GLU A 1 119 ? -17.58500 -3.73100 -15.65500 1.000 17.34052 99 GLU A N 1
ATOM 689 C CA . GLU A 1 119 ? -18.17100 -2.40000 -15.79000 1.000 17.03527 99 GLU A CA 1
ATOM 690 C C . GLU A 1 119 ? -19.59200 -2.58200 -16.28600 1.000 15.29278 99 GLU A C 1
ATOM 691 O O . GLU A 1 119 ? -19.79000 -3.08600 -17.39800 1.000 17.93563 99 GLU A O 1
ATOM 697 N N . GLY A 1 120 ? -20.56700 -2.18900 -15.47400 1.000 18.52653 100 GLY A N 1
ATOM 698 C CA . GLY A 1 120 ? -21.95500 -2.29700 -15.89400 1.000 19.96333 100 GLY A CA 1
ATOM 699 C C . GLY A 1 120 ? -22.32200 -3.74600 -16.16200 1.000 20.58482 100 GLY A C 1
ATOM 700 O O . GLY A 1 120 ? -22.15900 -4.61900 -15.30200 1.000 21.42528 100 GLY A O 1
ATOM 701 N N . GLU A 1 121 ? -22.80600 -4.01400 -17.37500 1.000 19.23886 101 GLU A N 1
ATOM 702 C CA . GLU A 1 121 ? -23.18500 -5.35400 -17.80200 1.000 20.36108 101 GLU A CA 1
ATOM 703 C C . GLU A 1 121 ? -22.01000 -6.13200 -18.38400 1.000 20.67584 101 GLU A C 1
ATOM 704 O O . GLU A 1 121 ? -22.17500 -7.29900 -18.76000 1.000 21.43133 101 GLU A O 1
ATOM 710 N N . LEU A 1 122 ? -20.83300 -5.51800 -18.49400 1.000 18.78868 102 LEU A N 1
ATOM 711 C CA . LEU A 1 122 ? -19.66200 -6.22400 -18.99700 1.000 17.62776 102 LEU A CA 1
ATOM 712 C C . LEU A 1 122 ? -19.06500 -7.05600 -17.86500 1.000 17.67988 102 LEU A C 1
ATOM 713 O O . LEU A 1 122 ? -18.74000 -6.51900 -16.79300 1.000 17.86999 102 LEU A O 1
ATOM 718 N N . ILE A 1 123 ? -18.94200 -8.36700 -18.09900 1.000 16.37299 103 ILE A N 1
ATOM 719 C CA . ILE A 1 123 ? -18.53400 -9.33000 -17.08100 1.000 16.87265 103 ILE A CA 1
ATOM 720 C C . ILE A 1 123 ? -17.40700 -10.19700 -17.62600 1.000 17.87756 103 ILE A C 1
ATOM 721 O O . ILE A 1 123 ? -17.13100 -10.21900 -18.82700 1.000 18.39643 103 ILE A O 1
ATOM 726 N N . GLU A 1 124 ? -16.75700 -10.93200 -16.71900 1.000 16.07783 104 GLU A N 1
ATOM 727 C CA . GLU A 1 124 ? -15.62800 -11.78100 -17.07900 1.000 16.51846 104 GLU A CA 1
ATOM 728 C C . GLU A 1 124 ? -15.68400 -13.07600 -16.28100 1.000 16.30182 104 GLU A C 1
ATOM 729 O O . GLU A 1 124 ? -15.90400 -13.05600 -15.06600 1.000 16.10183 104 GLU A O 1
ATOM 735 N N . ARG A 1 125 ? -15.49000 -14.20200 -16.96100 1.000 15.54875 105 ARG A N 1
ATOM 736 C CA . ARG A 1 125 ? -15.57600 -15.50000 -16.30400 1.000 15.11711 105 ARG A CA 1
ATOM 737 C C . ARG A 1 125 ? -14.21800 -15.86800 -15.71500 1.000 18.88180 105 ARG A C 1
ATOM 738 O O . ARG A 1 125 ? -13.17500 -15.61600 -16.32700 1.000 20.29339 105 ARG A O 1
ATOM 746 N N . ARG A 1 126 ? -14.24400 -16.45900 -14.51500 1.000 16.88435 106 ARG A N 1
ATOM 747 C CA . ARG A 1 126 ? -13.05400 -16.78400 -13.73500 1.000 17.40903 106 ARG A CA 1
ATOM 748 C C . ARG A 1 126 ? -13.17300 -18.20400 -13.18400 1.000 16.07590 106 ARG A C 1
ATOM 749 O O . ARG A 1 126 ? -14.25700 -18.79200 -13.15800 1.000 17.72385 106 ARG A O 1
ATOM 757 N N . THR A 1 127 ? -12.04600 -18.74600 -12.71700 1.000 18.11271 107 THR A N 1
ATOM 758 C CA . THR A 1 127 ? -12.00300 -20.07800 -12.12000 1.000 18.04859 107 THR A CA 1
ATOM 759 C C . THR A 1 127 ? -11.43300 -20.01800 -10.71000 1.000 16.71809 107 THR A C 1
ATOM 760 O O . THR A 1 127 ? -10.42900 -19.34400 -10.46100 1.000 21.23238 107 THR A O 1
ATOM 764 N N . ALA A 1 128 ? -12.07500 -20.73700 -9.79000 1.000 18.31156 108 ALA A N 1
ATOM 765 C CA . ALA A 1 128 ? -11.50300 -21.03600 -8.48400 1.000 16.70207 108 ALA A CA 1
ATOM 766 C C . ALA A 1 128 ? -11.00800 -22.47700 -8.51300 1.000 18.01753 108 ALA A C 1
ATOM 767 O O . ALA A 1 128 ? -11.73600 -23.37100 -8.95100 1.000 19.99901 108 ALA A O 1
ATOM 769 N N . ASP A 1 129 ? -9.78000 -22.69800 -8.04300 1.000 20.22268 109 ASP A N 1
ATOM 770 C CA . ASP A 1 129 ? -9.10300 -23.98400 -8.20900 1.000 20.61278 109 ASP A CA 1
ATOM 771 C C . ASP A 1 129 ? -8.39500 -24.35900 -6.91300 1.000 20.40549 109 ASP A C 1
ATOM 772 O O . ASP A 1 129 ? -7.39700 -23.72800 -6.54800 1.000 21.46149 109 ASP A O 1
ATOM 777 N N . LEU A 1 130 ? -8.89500 -25.39900 -6.23700 1.000 19.48870 110 LEU A N 1
ATOM 778 C CA . LEU A 1 130 ? -8.30200 -25.82300 -4.96900 1.000 20.68395 110 LEU A CA 1
ATOM 779 C C . LEU A 1 130 ? -6.88900 -26.36600 -5.15800 1.000 21.71416 110 LEU A C 1
ATOM 780 O O . LEU A 1 130 ? -6.01700 -26.14000 -4.31000 1.000 20.95759 110 LEU A O 1
ATOM 785 N N . ALA A 1 131 ? -6.64000 -27.08400 -6.25800 1.000 24.27055 111 ALA A N 1
ATOM 786 C CA . ALA A 1 131 ? -5.31200 -27.65400 -6.47600 1.000 25.82170 111 ALA A CA 1
ATOM 787 C C . ALA A 1 131 ? -4.24900 -26.56700 -6.58900 1.000 23.70718 111 ALA A C 1
ATOM 788 O O . ALA A 1 131 ? -3.15200 -26.70100 -6.03000 1.000 28.72920 111 ALA A O 1
ATOM 790 N N . ALA A 1 132 ? -4.55600 -25.47900 -7.30100 1.000 24.20422 112 ALA A N 1
ATOM 791 C CA . ALA A 1 132 ? -3.61000 -24.37600 -7.43100 1.000 26.34898 112 ALA A CA 1
ATOM 792 C C . ALA A 1 132 ? -3.28100 -23.73500 -6.09000 1.000 28.28569 112 ALA A C 1
ATOM 793 O O . ALA A 1 132 ? -2.24100 -23.07900 -5.96500 1.000 30.34943 112 ALA A O 1
ATOM 795 N N . LEU A 1 133 ? -4.14600 -23.89400 -5.09500 1.000 21.95680 113 LEU A N 1
ATOM 796 C CA . LEU A 1 133 ? -3.95100 -23.30900 -3.77700 1.000 24.10254 113 LEU A CA 1
ATOM 797 C C . LEU A 1 133 ? -3.46800 -24.33300 -2.75900 1.000 24.72530 113 LEU A C 1
ATOM 798 O O . LEU A 1 133 ? -3.37700 -24.01300 -1.57000 1.000 24.26135 113 LEU A O 1
ATOM 803 N N . GLU A 1 134 ? -3.17100 -25.55800 -3.19900 1.000 24.84670 114 GLU A N 1
ATOM 804 C CA . GLU A 1 134 ? -2.70000 -26.63000 -2.32600 1.000 29.45753 114 GLU A CA 1
ATOM 805 C C . GLU A 1 134 ? -3.75400 -27.05300 -1.30800 1.000 26.18356 114 GLU A C 1
ATOM 806 O O . GLU A 1 134 ? -3.42700 -27.45600 -0.18600 1.000 27.24171 114 GLU A O 1
ATOM 812 N N . LEU A 1 135 ? -5.02900 -26.98100 -1.70000 1.000 22.05712 115 LEU A N 1
ATOM 813 C CA . LEU A 1 135 ? -6.15000 -27.27900 -0.82100 1.000 20.06325 115 LEU A CA 1
ATOM 814 C C . LEU A 1 135 ? -6.92900 -28.51900 -1.23300 1.000 20.57686 115 LEU A C 1
ATOM 815 O O . LEU A 1 135 ? -7.82900 -28.93800 -0.49800 1.000 21.05933 115 LEU A O 1
ATOM 820 N N . SER A 1 136 ? -6.61900 -29.11800 -2.38600 1.000 21.65187 116 SER A N 1
ATOM 821 C CA . SER A 1 136 ? -7.41500 -30.24500 -2.85400 1.000 20.80925 116 SER A CA 1
ATOM 822 C C . SER A 1 136 ? -7.13800 -31.52300 -2.07000 1.000 21.52483 116 SER A C 1
ATOM 823 O O . SER A 1 136 ? -8.05800 -32.31800 -1.86000 1.000 22.87387 116 SER A O 1
ATOM 826 N N . ASN A 1 137 ? -5.89600 -31.73200 -1.62600 1.000 22.15949 117 ASN A N 1
ATOM 827 C CA . ASN A 1 137 ? -5.55000 -33.02000 -1.03000 1.000 25.42114 117 ASN A CA 1
ATOM 828 C C . ASN A 1 137 ? -6.34300 -33.29400 0.24000 1.000 26.45111 117 ASN A C 1
ATOM 829 O O . ASN A 1 137 ? -6.60800 -34.46100 0.56000 1.000 26.53826 117 ASN A O 1
ATOM 834 N N . THR A 1 138 ? -6.74700 -32.24600 0.96200 1.000 24.43040 118 THR A N 1
ATOM 835 C CA . THR A 1 138 ? -7.46400 -32.39300 2.22300 1.000 23.34100 118 THR A CA 1
ATOM 836 C C . THR A 1 138 ? -8.91900 -31.94100 2.14600 1.000 21.33639 118 THR A C 1
ATOM 837 O O . THR A 1 138 ? -9.59500 -31.89200 3.17900 1.000 22.70491 118 THR A O 1
ATOM 841 N N . ALA A 1 139 ? -9.42100 -31.61900 0.94900 1.000 20.01193 119 ALA A N 1
ATOM 842 C CA . ALA A 1 139 ? -10.79700 -31.14600 0.82600 1.000 22.75530 119 ALA A CA 1
ATOM 843 C C . ALA A 1 139 ? -11.80700 -32.17000 1.32800 1.000 23.19767 119 ALA A C 1
ATOM 844 O O . ALA A 1 139 ? -12.89900 -31.79400 1.77000 1.000 22.31851 119 ALA A O 1
ATOM 846 N N . GLY A 1 140 ? -11.46900 -33.46000 1.28000 1.000 22.39539 120 GLY A N 1
ATOM 847 C CA . GLY A 1 140 ? -12.38600 -34.48200 1.75800 1.000 25.00662 120 GLY A CA 1
ATOM 848 C C . GLY A 1 140 ? -12.63400 -34.45100 3.25100 1.000 22.03159 120 GLY A C 1
ATOM 849 O O . GLY A 1 140 ? -13.54100 -35.14300 3.72800 1.000 24.50438 120 GLY A O 1
ATOM 850 N N . ARG A 1 141 ? -11.85400 -33.66900 3.99300 1.000 18.41876 121 ARG A N 1
ATOM 851 C CA . ARG A 1 141 ? -12.05100 -33.55100 5.43000 1.000 19.65763 121 ARG A CA 1
ATOM 852 C C . ARG A 1 141 ? -13.10500 -32.51100 5.78500 1.000 19.45730 121 ARG A C 1
ATOM 853 O O . ARG A 1 141 ? -13.44100 -32.38000 6.96700 1.000 19.97229 121 ARG A O 1
ATOM 861 N N . THR A 1 142 ? -13.62100 -31.77200 4.80500 1.000 19.13182 122 THR A N 1
ATOM 862 C CA . THR A 1 142 ? -14.65200 -30.77300 5.04600 1.000 18.61740 122 THR A CA 1
ATOM 863 C C . THR A 1 142 ? -16.05000 -31.34500 4.86100 1.000 17.74553 122 THR A C 1
ATOM 864 O O . THR A 1 142 ? -16.26600 -32.29900 4.10600 1.000 22.17946 122 THR A O 1
ATOM 868 N N . ARG A 1 143 ? -17.01100 -30.72000 5.54000 1.000 18.22995 123 ARG A N 1
ATOM 869 C CA . ARG A 1 143 ? -18.42500 -30.94200 5.29000 1.000 19.10718 123 ARG A CA 1
ATOM 870 C C . ARG A 1 143 ? -19.11400 -29.59900 5.46100 1.000 19.78414 123 ARG A C 1
ATOM 871 O O . ARG A 1 143 ? -18.95100 -28.94500 6.49800 1.000 21.17595 123 ARG A O 1
ATOM 879 N N . PHE A 1 144 ? -19.85100 -29.17600 4.44000 1.000 18.09071 124 PHE A N 1
ATOM 880 C CA . PHE A 1 144 ? -20.52900 -27.89100 4.43700 1.000 17.06669 124 PHE A CA 1
ATOM 881 C C . PHE A 1 144 ? -22.03200 -28.10600 4.54700 1.000 19.96920 124 PHE A C 1
ATOM 882 O O . PHE A 1 144 ? -22.59000 -28.97900 3.87800 1.000 20.58250 124 PHE A O 1
ATOM 890 N N . GLN A 1 145 ? -22.68800 -27.29700 5.38000 1.000 18.98431 125 GLN A N 1
ATOM 891 C CA . GLN A 1 145 ? -24.12400 -27.44200 5.57900 1.000 19.34520 125 GLN A CA 1
ATOM 892 C C . GLN A 1 145 ? -24.76100 -26.08300 5.83100 1.000 22.78063 125 GLN A C 1
ATOM 893 O O . GLN A 1 145 ? -24.13800 -25.17200 6.39000 1.000 20.83357 125 GLN A O 1
ATOM 899 N N . VAL A 1 146 ? -26.02000 -25.95700 5.41300 1.000 21.85832 126 VAL A N 1
ATOM 900 C CA . VAL A 1 146 ? -26.78800 -24.75700 5.70900 1.000 21.84974 126 VAL A CA 1
ATOM 901 C C . VAL A 1 146 ? -27.15900 -24.76800 7.18300 1.000 21.21829 126 VAL A C 1
ATOM 902 O O . VAL A 1 146 ? -27.50600 -25.81500 7.75100 1.000 24.18683 126 VAL A O 1
ATOM 906 N N . GLY A 1 147 ? -27.04800 -23.61000 7.82300 1.000 21.30338 127 GLY A N 1
ATOM 907 C CA . GLY A 1 147 ? -27.38200 -23.51300 9.23100 1.000 20.94994 127 GLY A CA 1
ATOM 908 C C . GLY A 1 147 ? -27.38500 -22.06600 9.66600 1.000 19.82262 127 GLY A C 1
ATOM 909 O O . GLY A 1 147 ? -26.89300 -21.17900 8.96300 1.000 20.23876 127 GLY A O 1
ATOM 910 N N . ASP A 1 148 ? -27.94500 -21.84500 10.85300 1.000 20.99972 128 ASP A N 1
ATOM 911 C CA . ASP A 1 148 ? -28.14000 -20.51400 11.40900 1.000 22.23593 128 ASP A CA 1
ATOM 912 C C . ASP A 1 148 ? -27.23500 -20.39500 12.63100 1.000 20.00887 128 ASP A C 1
ATOM 913 O O . ASP A 1 148 ? -27.43000 -21.09300 13.63700 1.000 20.73204 128 ASP A O 1
ATOM 918 N N . ALA A 1 149 ? -26.24100 -19.50900 12.54400 1.000 19.99788 129 ALA A N 1
ATOM 919 C CA . ALA A 1 149 ? -25.25700 -19.39200 13.61500 1.000 18.66395 129 ALA A CA 1
ATOM 920 C C . ALA A 1 149 ? -25.86400 -18.92800 14.92900 1.000 21.22751 129 ALA A C 1
ATOM 921 O O . ALA A 1 149 ? -25.22300 -19.07800 15.97600 1.000 22.68470 129 ALA A O 1
ATOM 923 N N . CYS A 1 150 ? -27.06200 -18.35000 14.90500 1.000 19.64619 130 CYS A N 1
ATOM 924 C CA . CYS A 1 150 ? -27.72000 -17.92400 16.13400 1.000 18.93111 130 CYS A CA 1
ATOM 925 C C . CYS A 1 150 ? -28.55900 -19.02800 16.76400 1.000 21.66217 130 CYS A C 1
ATOM 926 O O . CYS A 1 150 ? -29.09100 -18.82900 17.86100 1.000 23.84382 130 CYS A O 1
ATOM 929 N N . ALA A 1 151 ? -28.68900 -20.17400 16.09800 1.000 17.29129 131 ALA A N 1
ATOM 930 C CA . ALA A 1 151 ? -29.49600 -21.28900 16.58100 1.000 19.87294 131 ALA A CA 1
ATOM 931 C C . ALA A 1 151 ? -28.99500 -22.59100 15.96800 1.000 21.02236 131 ALA A C 1
ATOM 932 O O . ALA A 1 151 ? -29.65500 -23.18700 15.10700 1.000 20.82306 131 ALA A O 1
ATOM 934 N N . LEU A 1 152 ? -27.82000 -23.03000 16.40500 1.000 18.54730 132 LEU A N 1
ATOM 935 C CA . LEU A 1 152 ? -27.17100 -24.19800 15.83600 1.000 18.37618 132 LEU A CA 1
ATOM 936 C C . LEU A 1 152 ? -27.82500 -25.48400 16.34400 1.000 18.60473 132 LEU A C 1
ATOM 937 O O . LEU A 1 152 ? -28.39900 -25.52300 17.43800 1.000 20.88475 132 LEU A O 1
ATOM 942 N N . ASP A 1 153 ? -27.73400 -26.54500 15.53900 1.000 19.84973 133 ASP A N 1
ATOM 943 C CA . ASP A 1 153 ? -28.33400 -27.82100 15.92300 1.000 21.13754 133 ASP A CA 1
ATOM 944 C C . ASP A 1 153 ? -27.72600 -28.34200 17.22000 1.000 18.86280 133 ASP A C 1
ATOM 945 O O . ASP A 1 153 ? -26.52200 -28.20600 17.45700 1.000 19.96893 133 ASP A O 1
ATOM 950 N N . ASP A 1 154 ? -28.55700 -28.98000 18.05100 1.000 20.67139 134 ASP A N 1
ATOM 951 C CA . ASP A 1 154 ? -28.07000 -29.48600 19.33400 1.000 21.77005 134 ASP A CA 1
ATOM 952 C C . ASP A 1 154 ? -27.26200 -30.77200 19.19600 1.000 21.08132 134 ASP A C 1
ATOM 953 O O . ASP A 1 154 ? -26.76300 -31.28300 20.20700 1.000 17.88929 134 ASP A O 1
ATOM 958 N N . THR A 1 155 ? -27.10400 -31.27800 17.96900 1.000 21.10019 135 THR A N 1
ATOM 959 C CA . THR A 1 155 ? -26.34200 -32.47700 17.64700 1.000 20.02802 135 THR A CA 1
ATOM 960 C C . THR A 1 155 ? -24.92200 -32.16800 17.19000 1.000 19.05494 135 THR A C 1
ATOM 961 O O . THR A 1 155 ? -24.17600 -33.08900 16.84200 1.000 21.13676 135 THR A O 1
ATOM 965 N N . LEU A 1 156 ? -24.53100 -30.89300 17.18400 1.000 19.26314 136 LEU A N 1
ATOM 966 C CA . LEU A 1 156 ? -23.27300 -30.48200 16.57600 1.000 19.29665 136 LEU A CA 1
ATOM 967 C C . LEU A 1 156 ? -22.03300 -30.94100 17.33500 1.000 20.10514 136 LEU A C 1
ATOM 968 O O . LEU A 1 156 ? -20.94800 -30.98200 16.74500 1.000 20.04884 136 LEU A O 1
ATOM 973 N N . GLY A 1 157 ? -22.15200 -31.28100 18.61700 1.000 17.93955 137 GLY A N 1
ATOM 974 C CA . GLY A 1 157 ? -20.97700 -31.68100 19.36900 1.000 18.88713 137 GLY A CA 1
ATOM 975 C C . GLY A 1 157 ? -20.10400 -30.49800 19.75500 1.000 16.61253 137 GLY A C 1
ATOM 976 O O . GLY A 1 157 ? -20.54000 -29.34400 19.79200 1.000 19.17540 137 GLY A O 1
ATOM 977 N N . ARG A 1 158 ? -18.84800 -30.81300 20.06200 1.000 18.43379 138 ARG A N 1
ATOM 978 C CA . ARG A 1 158 ? -17.86300 -29.85100 20.53500 1.000 19.21617 138 ARG A CA 1
ATOM 979 C C . ARG A 1 158 ? -16.66300 -29.86500 19.60400 1.000 19.66729 138 ARG A C 1
ATOM 980 O O . ARG A 1 158 ? -16.45700 -30.81300 18.84200 1.000 20.12513 138 ARG A O 1
ATOM 988 N N . PHE A 1 159 ? -15.84800 -28.81500 19.70700 1.000 18.00827 139 PHE A N 1
ATOM 989 C CA . PHE A 1 159 ? -14.78200 -28.58000 18.75100 1.000 17.69288 139 PHE A CA 1
ATOM 990 C C . PHE A 1 159 ? -13.50300 -28.16900 19.45900 1.000 15.05078 139 PHE A C 1
ATOM 991 O O . PHE A 1 159 ? -13.53000 -27.59000 20.55200 1.000 17.02897 139 PHE A O 1
ATOM 999 N N . ASP A 1 160 ? -12.38200 -28.44500 18.79500 1.000 15.34777 140 ASP A N 1
ATOM 1000 C CA . ASP A 1 160 ? -11.09000 -27.95400 19.26200 1.000 15.95428 140 ASP A CA 1
ATOM 1001 C C . ASP A 1 160 ? -10.86400 -26.49900 18.88400 1.000 15.78726 140 ASP A C 1
ATOM 1002 O O . ASP A 1 160 ? -10.13500 -25.78500 19.58800 1.000 17.04002 140 ASP A O 1
ATOM 1007 N N . LEU A 1 161 ? -11.48400 -26.04400 17.80000 1.000 15.64069 141 LEU A N 1
ATOM 1008 C CA . LEU A 1 161 ? -11.28100 -24.69000 17.29600 1.000 14.37483 141 LEU A CA 1
ATOM 1009 C C . LEU A 1 161 ? -12.54800 -24.24900 16.58000 1.000 15.30828 141 LEU A C 1
ATOM 1010 O O . LEU A 1 161 ? -13.13200 -25.02000 15.81300 1.000 15.78214 141 LEU A O 1
ATOM 1015 N N . ILE A 1 162 ? -12.95600 -23.00700 16.82400 1.000 14.12687 142 ILE A N 1
ATOM 1016 C CA . ILE A 1 162 ? -14.08100 -22.38800 16.13000 1.000 14.11834 142 ILE A CA 1
ATOM 1017 C C . ILE A 1 162 ? -13.60400 -21.06600 15.55300 1.000 13.36281 142 ILE A C 1
ATOM 1018 O O . ILE A 1 162 ? -13.00500 -20.25700 16.27300 1.000 14.83158 142 ILE A O 1
ATOM 1023 N N . PHE A 1 163 ? -13.87400 -20.85400 14.26300 1.000 14.59094 143 PHE A N 1
ATOM 1024 C CA . PHE A 1 163 ? -13.59800 -19.60100 13.57200 1.000 13.53936 143 PHE A CA 1
ATOM 1025 C C . PHE A 1 163 ? -14.91400 -18.96500 13.13700 1.000 15.26822 143 PHE A C 1
ATOM 1026 O O . PHE A 1 163 ? -15.75500 -19.62300 12.51700 1.000 15.13480 143 PHE A O 1
ATOM 1034 N N . ALA A 1 164 ? -15.08400 -17.67900 13.43400 1.000 15.33768 144 ALA A N 1
ATOM 1035 C CA . ALA A 1 164 ? -16.26600 -16.93200 13.00300 1.000 15.41396 144 ALA A CA 1
ATOM 1036 C C . ALA A 1 164 ? -15.75600 -15.64200 12.37800 1.000 14.99917 144 ALA A C 1
ATOM 1037 O O . ALA A 1 164 ? -15.55700 -14.64600 13.08000 1.000 15.68863 144 ALA A O 1
ATOM 1039 N N . GLY A 1 165 ? -15.55500 -15.66500 11.06000 1.000 15.39767 145 GLY A N 1
ATOM 1040 C CA . GLY A 1 165 ? -14.99300 -14.52200 10.35500 1.000 16.28092 145 GLY A CA 1
ATOM 1041 C C . GLY A 1 165 ? -16.06100 -13.60400 9.79400 1.000 17.55666 145 GLY A C 1
ATOM 1042 O O . GLY A 1 165 ? -16.97700 -14.05300 9.10100 1.000 18.53840 145 GLY A O 1
ATOM 1043 N N . ASN A 1 166 ? -15.93200 -12.31000 10.09200 1.000 15.11320 146 ASN A N 1
ATOM 1044 C CA . ASN A 1 166 ? -16.82800 -11.28100 9.55500 1.000 15.03444 146 ASN A CA 1
ATOM 1045 C C . ASN A 1 166 ? -18.29800 -11.63000 9.76600 1.000 20.58891 146 ASN A C 1
ATOM 1046 O O . ASN A 1 166 ? -19.14300 -11.39400 8.89600 1.000 22.56876 146 ASN A O 1
ATOM 1051 N N . LEU A 1 167 ? -18.62100 -12.16800 10.94100 1.000 16.60160 147 LEU A N 1
ATOM 1052 C CA . LEU A 1 167 ? -19.95300 -12.70000 11.20100 1.000 17.83765 147 LEU A CA 1
ATOM 1053 C C . LEU A 1 167 ? -20.74500 -11.91600 12.23900 1.000 19.24712 147 LEU A C 1
ATOM 1054 O O . LEU A 1 167 ? -21.92500 -11.61900 12.01500 1.000 18.46065 147 LEU A O 1
ATOM 1059 N N . ILE A 1 168 ? -20.13200 -11.57100 13.37500 1.000 16.77245 148 ILE A N 1
ATOM 1060 C CA . ILE A 1 168 ? -20.89300 -11.08900 14.53200 1.000 19.66795 148 ILE A CA 1
ATOM 1061 C C . ILE A 1 168 ? -21.70400 -9.83700 14.19800 1.000 22.35365 148 ILE A C 1
ATOM 1062 O O . ILE A 1 168 ? -22.84100 -9.68100 14.66000 1.000 20.80648 148 ILE A O 1
ATOM 1067 N N . ASP A 1 169 ? -21.14400 -8.92900 13.40300 1.000 18.09458 149 ASP A N 1
ATOM 1068 C CA . ASP A 1 169 ? -21.84000 -7.68400 13.06900 1.000 19.59635 149 ASP A CA 1
ATOM 1069 C C . ASP A 1 169 ? -22.88700 -7.85600 11.97100 1.000 22.66190 149 ASP A C 1
ATOM 1070 O O . ASP A 1 169 ? -23.49500 -6.86800 11.53500 1.000 22.72203 149 ASP A O 1
ATOM 1075 N N . ARG A 1 170 ? -23.13000 -9.08700 11.53000 1.000 20.51253 150 ARG A N 1
ATOM 1076 C CA . ARG A 1 170 ? -24.16800 -9.37300 10.55100 1.000 22.54984 150 ARG A CA 1
ATOM 1077 C C . ARG A 1 170 ? -25.26600 -10.26400 11.12200 1.000 23.27193 150 ARG A C 1
ATOM 1078 O O . ARG A 1 170 ? -26.13200 -10.72200 10.36700 1.000 29.70399 150 ARG A O 1
ATOM 1086 N N . LEU A 1 171 ? -25.26700 -10.49900 12.43500 1.000 21.44485 151 LEU A N 1
ATOM 1087 C CA . LEU A 1 171 ? -26.22800 -11.41400 13.03500 1.000 21.97322 151 LEU A CA 1
ATOM 1088 C C . LEU A 1 171 ? -27.37300 -10.65400 13.68200 1.000 20.58556 151 LEU A C 1
ATOM 1089 O O . LEU A 1 171 ? -27.15700 -9.60400 14.29300 1.000 21.34005 151 LEU A O 1
ATOM 1094 N N . PRO A 1 172 ? -28.59700 -11.18100 13.59800 1.000 22.60696 152 PRO A N 1
ATOM 1095 C CA . PRO A 1 172 ? -29.72800 -10.49900 14.24000 1.000 24.35288 152 PRO A CA 1
ATOM 1096 C C . PRO A 1 172 ? -29.78000 -10.67500 15.74600 1.000 25.38902 152 PRO A C 1
ATOM 1097 O O . PRO A 1 172 ? -30.45300 -9.88500 16.41800 1.000 24.95690 152 PRO A O 1
ATOM 1101 N N . ASP A 1 173 ? -29.09300 -11.67100 16.30100 1.000 22.63090 153 ASP A N 1
ATOM 1102 C CA . ASP A 1 173 ? -29.11800 -11.95200 17.73800 1.000 25.24919 153 ASP A CA 1
ATOM 1103 C C . ASP A 1 173 ? -27.72000 -12.33600 18.19700 1.000 26.23434 153 ASP A C 1
ATOM 1104 O O . ASP A 1 173 ? -27.43000 -13.51100 18.45700 1.000 22.84375 153 ASP A O 1
ATOM 1109 N N . PRO A 1 174 ? -26.81600 -11.35800 18.30700 1.000 23.15532 154 PRO A N 1
ATOM 1110 C CA . PRO A 1 174 ? -25.43600 -11.68900 18.70300 1.000 19.87142 154 PRO A CA 1
ATOM 1111 C C . PRO A 1 174 ? -25.33800 -12.37100 20.05400 1.000 24.20425 154 PRO A C 1
ATOM 1112 O O . PRO A 1 174 ? -24.48900 -13.25100 20.23900 1.000 20.98261 154 PRO A O 1
ATOM 1116 N N . ALA A 1 175 ? -26.18100 -11.98100 21.01300 1.000 21.03925 155 ALA A N 1
ATOM 1117 C CA . ALA A 1 175 ? -26.14400 -12.62000 22.32500 1.000 23.19787 155 ALA A CA 1
ATOM 1118 C C . ALA A 1 175 ? -26.48400 -14.10100 22.23600 1.000 23.03067 155 ALA A C 1
ATOM 1119 O O . ALA A 1 175 ? -25.84200 -14.92800 22.89300 1.000 22.13864 155 ALA A O 1
ATOM 1121 N N . ALA A 1 176 ? -27.49000 -14.45700 21.42900 1.000 24.80186 156 ALA A N 1
ATOM 1122 C CA . ALA A 1 176 ? -27.84500 -15.86500 21.26500 1.000 22.81489 156 ALA A CA 1
ATOM 1123 C C . ALA A 1 176 ? -26.70100 -16.64800 20.63600 1.000 22.00001 156 ALA A C 1
ATOM 1124 O O . ALA A 1 176 ? -26.43500 -17.79400 21.02000 1.000 22.01985 156 ALA A O 1
ATOM 1126 N N . PHE A 1 177 ? -26.02000 -16.04300 19.66400 1.000 20.84697 157 PHE A N 1
ATOM 1127 C CA . PHE A 1 177 ? -24.85400 -16.67000 19.05200 1.000 18.15360 157 PHE A CA 1
ATOM 1128 C C . PHE A 1 177 ? -23.77500 -16.94000 20.09900 1.000 19.41282 157 PHE A C 1
ATOM 1129 O O . PHE A 1 177 ? -23.29300 -18.07200 20.23500 1.000 17.47058 157 PHE A O 1
ATOM 1137 N N . LEU A 1 178 ? -23.40800 -15.91300 20.87900 1.000 16.94475 158 LEU A N 1
ATOM 1138 C CA . LEU A 1 178 ? -22.31000 -16.04600 21.83400 1.000 16.97200 158 LEU A CA 1
ATOM 1139 C C . LEU A 1 178 ? -22.65400 -17.02100 22.95200 1.000 16.06700 158 LEU A C 1
ATOM 1140 O O . LEU A 1 178 ? -21.76400 -17.69000 23.48900 1.000 16.96671 158 LEU A O 1
ATOM 1145 N N . ALA A 1 179 ? -23.93300 -17.12100 23.31200 1.000 16.99501 159 ALA A N 1
ATOM 1146 C CA . ALA A 1 179 ? -24.33600 -18.00200 24.40900 1.000 17.47047 159 ALA A CA 1
ATOM 1147 C C . ALA A 1 179 ? -24.04100 -19.47200 24.13000 1.000 18.23795 159 ALA A C 1
ATOM 1148 O O . ALA A 1 179 ? -23.94200 -20.26500 25.07800 1.000 17.86532 159 ALA A O 1
ATOM 1150 N N . GLN A 1 180 ? -23.89800 -19.85600 22.86200 1.000 16.05237 160 GLN A N 1
ATOM 1151 C CA . GLN A 1 180 ? -23.60800 -21.24000 22.51100 1.000 16.23418 160 GLN A CA 1
ATOM 1152 C C . GLN A 1 180 ? -22.13000 -21.58600 22.65800 1.000 15.34538 160 GLN A C 1
ATOM 1153 O O . GLN A 1 180 ? -21.78600 -22.76900 22.75800 1.000 17.44065 160 GLN A O 1
ATOM 1159 N N . LEU A 1 181 ? -21.24200 -20.58300 22.63500 1.000 15.65845 161 LEU A N 1
ATOM 1160 C CA . LEU A 1 181 ? -19.82700 -20.86100 22.40700 1.000 16.79108 161 LEU A CA 1
ATOM 1161 C C . LEU A 1 181 ? -19.11300 -21.59100 23.54700 1.000 15.46288 161 LEU A C 1
ATOM 1162 O O . LEU A 1 181 ? -18.30400 -22.48700 23.27000 1.000 16.40788 161 LEU A O 1
ATOM 1167 N N . PRO A 1 182 ? -19.34600 -21.25000 24.82200 1.000 16.40032 162 PRO A N 1
ATOM 1168 C CA . PRO A 1 182 ? -18.69100 -22.03500 25.88300 1.000 17.02881 162 PRO A CA 1
ATOM 1169 C C . PRO A 1 182 ? -18.95600 -23.52500 25.74300 1.000 19.88929 162 PRO A C 1
ATOM 1170 O O . PRO A 1 182 ? -18.04600 -24.34000 25.94000 1.000 19.86241 162 PRO A O 1
ATOM 1174 N N . ALA A 1 183 ? -20.18000 -23.90100 25.36400 1.000 15.83115 163 ALA A N 1
ATOM 1175 C CA . ALA A 1 183 ? -20.51800 -25.31200 25.24700 1.000 14.38122 163 ALA A CA 1
ATOM 1176 C C . ALA A 1 183 ? -19.94400 -25.95700 23.99300 1.000 17.16552 163 ALA A C 1
ATOM 1177 O O . ALA A 1 183 ? -19.78700 -27.18100 23.95900 1.000 16.43748 163 ALA A O 1
ATOM 1179 N N . LEU A 1 184 ? -19.61400 -25.16900 22.97300 1.000 16.64077 164 LEU A N 1
ATOM 1180 C CA . LEU A 1 184 ? -19.13700 -25.71500 21.70900 1.000 14.07402 164 LEU A CA 1
ATOM 1181 C C . LEU A 1 184 ? -17.62300 -25.87000 21.64400 1.000 17.43680 164 LEU A C 1
ATOM 1182 O O . LEU A 1 184 ? -17.13500 -26.54500 20.73400 1.000 17.94153 164 LEU A O 1
ATOM 1187 N N . VAL A 1 185 ? -16.86400 -25.27000 22.56100 1.000 17.18050 165 VAL A N 1
ATOM 1188 C CA . VAL A 1 185 ? -15.40400 -25.36000 22.55100 1.000 16.89480 165 VAL A CA 1
ATOM 1189 C C . VAL A 1 185 ? -14.93100 -26.20500 23.73000 1.000 18.42728 165 VAL A C 1
ATOM 1190 O O . VAL A 1 185 ? -15.28200 -25.92500 24.88300 1.000 18.79818 165 VAL A O 1
ATOM 1194 N N . ARG A 1 186 ? -14.12400 -27.22800 23.43700 1.000 19.67914 166 ARG A N 1
ATOM 1195 C CA . ARG A 1 186 ? -13.52300 -28.04800 24.47900 1.000 21.05886 166 ARG A CA 1
ATOM 1196 C C . ARG A 1 186 ? -12.54000 -27.21500 25.29400 1.000 21.46355 166 ARG A C 1
ATOM 1197 O O . ARG A 1 186 ? -11.86600 -26.33000 24.75700 1.000 19.34014 166 ARG A O 1
ATOM 1205 N N . PRO A 1 187 ? -12.41600 -27.49300 26.58700 1.000 19.90994 167 PRO A N 1
ATOM 1206 C CA . PRO A 1 187 ? -11.40100 -26.80200 27.38800 1.000 18.97250 167 PRO A CA 1
ATOM 1207 C C . PRO A 1 187 ? -10.03200 -26.95500 26.74500 1.000 17.57922 167 PRO A C 1
ATOM 1208 O O . PRO A 1 187 ? -9.64400 -28.04400 26.31300 1.000 19.64020 167 PRO A O 1
ATOM 1212 N N . GLY A 1 188 ? -9.30000 -25.84100 26.66700 1.000 18.26401 168 GLY A N 1
ATOM 1213 C CA . GLY A 1 188 ? -8.03500 -25.81000 25.96900 1.000 19.06399 168 GLY A CA 1
ATOM 1214 C C . GLY A 1 188 ? -8.13000 -25.46000 24.49800 1.000 18.04505 168 GLY A C 1
ATOM 1215 O O . GLY A 1 188 ? -7.08900 -25.26000 23.85600 1.000 18.70469 168 GLY A O 1
ATOM 1216 N N . GLY A 1 189 ? -9.33500 -25.42200 23.94200 1.000 18.22519 169 GLY A N 1
ATOM 1217 C CA . GLY A 1 189 ? -9.52600 -25.07900 22.55100 1.000 15.17613 169 GLY A CA 1
ATOM 1218 C C . GLY A 1 189 ? -9.46800 -23.58300 22.32500 1.000 15.44415 169 GLY A C 1
ATOM 1219 O O . GLY A 1 189 ? -9.30200 -22.78100 23.24800 1.000 16.93033 169 GLY A O 1
ATOM 1220 N N . LEU A 1 190 ? -9.61700 -23.20400 21.05300 1.000 17.35446 170 LEU A N 1
ATOM 1221 C CA . LEU A 1 190 ? -9.47100 -21.81600 20.62700 1.000 16.30896 170 LEU A CA 1
ATOM 1222 C C . LEU A 1 190 ? -10.70300 -21.33900 19.86600 1.000 15.38383 170 LEU A C 1
ATOM 1223 O O . LEU A 1 190 ? -11.21000 -22.04000 18.98000 1.000 16.02099 170 LEU A O 1
ATOM 1228 N N . LEU A 1 191 ? -11.16300 -20.13300 20.20700 1.000 15.47322 171 LEU A N 1
ATOM 1229 C CA . LEU A 1 191 ? -12.21600 -19.43300 19.47800 1.000 15.73455 171 LEU A CA 1
ATOM 1230 C C . LEU A 1 191 ? -11.60100 -18.18200 18.86000 1.000 13.75708 171 LEU A C 1
ATOM 1231 O O . LEU A 1 191 ? -10.92200 -17.41900 19.55600 1.000 16.99778 171 LEU A O 1
ATOM 1236 N N . MET A 1 192 ? -11.82800 -17.97200 17.56300 1.000 14.44187 172 MET A N 1
ATOM 1237 C CA . MET A 1 192 ? -11.33900 -16.78100 16.87300 1.000 14.74935 172 MET A CA 1
ATOM 1238 C C . MET A 1 192 ? -12.52600 -16.06600 16.24600 1.000 15.06346 172 MET A C 1
ATOM 1239 O O . MET A 1 192 ? -13.25000 -16.65200 15.43000 1.000 16.24822 172 MET A O 1
ATOM 1244 N N . ILE A 1 193 ? -12.70600 -14.80000 16.61200 1.000 14.91893 173 ILE A N 1
ATOM 1245 C CA . ILE A 1 193 ? -13.74800 -13.94100 16.06300 1.000 14.19013 173 ILE A CA 1
ATOM 1246 C C . ILE A 1 193 ? -13.05900 -12.78900 15.34500 1.000 13.75997 173 ILE A C 1
ATOM 1247 O O . ILE A 1 193 ? -12.15100 -12.16400 15.90500 1.000 15.75486 173 ILE A O 1
ATOM 1252 N N . THR A 1 194 ? -13.46700 -12.51900 14.11200 1.000 13.83651 174 THR A N 1
ATOM 1253 C CA . THR A 1 194 ? -13.01900 -11.31500 13.41700 1.000 14.68177 174 THR A CA 1
ATOM 1254 C C . THR A 1 194 ? -14.21200 -10.46700 13.00500 1.000 14.66375 174 THR A C 1
ATOM 1255 O O . THR A 1 194 ? -15.26500 -10.99000 12.62300 1.000 15.40078 174 THR A O 1
ATOM 1259 N N . SER A 1 195 ? -14.03500 -9.15000 13.06400 1.000 14.73277 175 SER A N 1
ATOM 1260 C CA . SER A 1 195 ? -15.12500 -8.27000 12.66700 1.000 16.28810 175 SER A CA 1
ATOM 1261 C C . SER A 1 195 ? -14.63400 -6.84600 12.45600 1.000 16.77728 175 SER A C 1
ATOM 1262 O O . SER A 1 195 ? -13.79200 -6.35900 13.21900 1.000 16.78592 175 SER A O 1
ATOM 1265 N N . PRO A 1 196 ? -15.17000 -6.13500 11.46200 1.000 16.95887 176 PRO A N 1
ATOM 1266 C CA . PRO A 1 196 ? -14.95200 -4.68700 11.38200 1.000 15.40455 176 PRO A CA 1
ATOM 1267 C C . PRO A 1 196 ? -15.91800 -3.88700 12.23900 1.000 16.40661 176 PRO A C 1
ATOM 1268 O O . PRO A 1 196 ? -15.79200 -2.65900 12.30000 1.000 16.94243 176 PRO A O 1
ATOM 1272 N N . TYR A 1 197 ? -16.88400 -4.54300 12.88000 1.000 17.05488 177 TYR A N 1
ATOM 1273 C CA . TYR A 1 197 ? -17.82200 -3.87600 13.78400 1.000 16.13040 177 TYR A CA 1
ATOM 1274 C C . TYR A 1 197 ? -18.66800 -2.83200 13.05100 1.000 18.55712 177 TYR A C 1
ATOM 1275 O O . TYR A 1 197 ? -18.83400 -1.70300 13.51400 1.000 20.28617 177 TYR A O 1
ATOM 1284 N N . THR A 1 198 ? -19.20000 -3.22100 11.89300 1.000 17.31544 178 THR A N 1
ATOM 1285 C CA . THR A 1 198 ? -20.10500 -2.37500 11.10700 1.000 19.48900 178 THR A CA 1
ATOM 1286 C C . THR A 1 198 ? -21.52200 -2.61900 11.61100 1.000 21.08145 178 THR A C 1
ATOM 1287 O O . THR A 1 198 ? -22.22900 -3.50900 11.13900 1.000 25.99091 178 THR A O 1
ATOM 1291 N N . LEU A 1 199 ? -21.94600 -1.81300 12.57500 1.000 21.65335 179 LEU A N 1
ATOM 1292 C CA . LEU A 1 199 ? -23.23800 -1.99100 13.22100 1.000 23.06793 179 LEU A CA 1
ATOM 1293 C C . LEU A 1 199 ? -24.31600 -1.27000 12.42000 1.000 24.65010 179 LEU A C 1
ATOM 1294 O O . LEU A 1 199 ? -24.21000 -0.06200 12.17000 1.000 24.50298 179 LEU A O 1
ATOM 1299 N N . LEU A 1 200 ? -25.35200 -2.01200 12.02100 1.000 23.66678 180 LEU A N 1
ATOM 1300 C CA . LEU A 1 200 ? -26.41200 -1.48100 11.17000 1.000 26.86680 180 LEU A CA 1
ATOM 1301 C C . LEU A 1 200 ? -27.75000 -2.06700 11.60600 1.000 29.67627 180 LEU A C 1
ATOM 1302 O O . LEU A 1 200 ? -27.84400 -3.28700 11.82500 1.000 26.56557 180 LEU A O 1
ATOM 1307 N N . PRO A 1 201 ? -28.79300 -1.24400 11.73600 1.000 29.95616 181 PRO A N 1
ATOM 1308 C CA . PRO A 1 201 ? -30.11600 -1.79300 12.07900 1.000 29.25233 181 PRO A CA 1
ATOM 1309 C C . PRO A 1 201 ? -30.62200 -2.82600 11.09000 1.000 30.75722 181 PRO A C 1
ATOM 1310 O O . PRO A 1 201 ? -31.40000 -3.71000 11.47600 1.000 34.48371 181 PRO A O 1
ATOM 1314 N N . GLU A 1 202 ? -30.20500 -2.75000 9.82300 1.000 33.26253 182 GLU A N 1
ATOM 1315 C CA . GLU A 1 202 ? -30.63300 -3.73600 8.83900 1.000 31.20195 182 GLU A CA 1
ATOM 1316 C C . GLU A 1 202 ? -30.13300 -5.13700 9.17100 1.000 34.08241 182 GLU A C 1
ATOM 1317 O O . GLU A 1 202 ? -30.72200 -6.12000 8.70600 1.000 32.71722 182 GLU A O 1
ATOM 1319 N N . PHE A 1 203 ? -29.07300 -5.25200 9.96900 1.000 26.82853 183 PHE A N 1
ATOM 1320 C CA . PHE A 1 203 ? -28.50600 -6.54500 10.33600 1.000 27.41532 183 PHE A CA 1
ATOM 1321 C C . PHE A 1 203 ? -28.77800 -6.92400 11.78000 1.000 25.04586 183 PHE A C 1
ATOM 1322 O O . PHE A 1 203 ? -29.05100 -8.09400 12.05900 1.000 25.88373 183 PHE A O 1
ATOM 1330 N N . THR A 1 204 ? -28.71300 -5.96500 12.70200 1.000 24.28976 184 THR A N 1
ATOM 1331 C CA . THR A 1 204 ? -28.93700 -6.19200 14.12700 1.000 22.17992 184 THR A CA 1
ATOM 1332 C C . THR A 1 204 ? -29.82700 -5.09900 14.70300 1.000 28.85471 184 THR A C 1
ATOM 1333 O O . THR A 1 204 ? -29.45800 -3.91800 14.67800 1.000 26.68296 184 THR A O 1
ATOM 1337 N N . PRO A 1 205 ? -30.99000 -5.45200 15.24300 1.000 29.17191 185 PRO A N 1
ATOM 1338 C CA . PRO A 1 205 ? -31.81300 -4.45700 15.94100 1.000 31.62720 185 PRO A CA 1
ATOM 1339 C C . PRO A 1 205 ? -31.00300 -3.74400 17.01600 1.000 26.99972 185 PRO A C 1
ATOM 1340 O O . PRO A 1 205 ? -30.23800 -4.36200 17.76000 1.000 26.23412 185 PRO A O 1
ATOM 1344 N N . ARG A 1 206 ? -31.18700 -2.42400 17.10300 1.000 27.86916 186 ARG A N 1
ATOM 1345 C CA . ARG A 1 206 ? -30.38900 -1.62300 18.02600 1.000 24.92403 186 ARG A CA 1
ATOM 1346 C C . ARG A 1 206 ? -30.45400 -2.16400 19.44900 1.000 23.99894 186 ARG A C 1
ATOM 1347 O O . ARG A 1 206 ? -29.44200 -2.19500 20.15900 1.000 25.68940 186 ARG A O 1
ATOM 1355 N N . GLU A 1 207 ? -31.63800 -2.60200 19.88700 1.000 27.67928 187 GLU A N 1
ATOM 1356 C CA . GLU A 1 207 ? -31.77200 -3.08800 21.25500 1.000 29.44976 187 GLU A CA 1
ATOM 1357 C C . GLU A 1 207 ? -30.91000 -4.31600 21.51100 1.000 28.36198 187 GLU A C 1
ATOM 1358 O O . GLU A 1 207 ? -30.67600 -4.66600 22.67300 1.000 29.76995 187 GLU A O 1
ATOM 1363 N N . ARG A 1 208 ? -30.42000 -4.96200 20.45600 1.000 28.49453 188 ARG A N 1
ATOM 1364 C CA . ARG A 1 208 ? -29.63300 -6.18000 20.58500 1.000 25.34012 188 ARG A CA 1
ATOM 1365 C C . ARG A 1 208 ? -28.13600 -5.95400 20.41500 1.000 27.46967 188 ARG A C 1
ATOM 1366 O O . ARG A 1 208 ? -27.36100 -6.89700 20.59000 1.000 25.34643 188 ARG A O 1
ATOM 1374 N N . TRP A 1 209 ? -27.70400 -4.73900 20.08300 1.000 23.56600 189 TRP A N 1
ATOM 1375 C CA . TRP A 1 209 ? -26.27600 -4.48600 19.94900 1.000 23.65057 189 TRP A CA 1
ATOM 1376 C C . TRP A 1 209 ? -25.56400 -4.81500 21.25400 1.000 20.14176 189 TRP A C 1
ATOM 1377 O O . TRP A 1 209 ? -26.04000 -4.48600 22.34400 1.000 22.80888 189 TRP A O 1
ATOM 1388 N N . ILE A 1 210 ? -24.40700 -5.47600 21.14400 1.000 21.58597 190 ILE A N 1
ATOM 1389 C CA . ILE A 1 210 ? -23.60000 -5.76200 22.33100 1.000 20.70380 190 ILE A CA 1
ATOM 1390 C C . ILE A 1 210 ? -22.52500 -4.71200 22.56800 1.000 21.68085 190 ILE A C 1
ATOM 1391 O O . ILE A 1 210 ? -21.83100 -4.76500 23.59300 1.000 20.81819 190 ILE A O 1
ATOM 1396 N N . GLY A 1 211 ? -22.36300 -3.76500 21.65300 1.000 19.11493 191 GLY A N 1
ATOM 1397 C CA . GLY A 1 211 ? -21.41700 -2.67900 21.82400 1.000 22.34739 191 GLY A CA 1
ATOM 1398 C C . GLY A 1 211 ? -21.70200 -1.63300 20.77200 1.000 18.78320 191 GLY A C 1
ATOM 1399 O O . GLY A 1 211 ? -22.66300 -1.73800 20.00700 1.000 20.52342 191 GLY A O 1
ATOM 1400 N N . GLY A 1 212 ? -20.83800 -0.61900 20.73600 1.000 19.37166 192 GLY A N 1
ATOM 1401 C CA . GLY A 1 212 ? -21.02000 0.48200 19.80800 1.000 19.19382 192 GLY A CA 1
ATOM 1402 C C . GLY A 1 212 ? -21.95100 1.56200 20.30700 1.000 18.72706 192 GLY A C 1
ATOM 1403 O O . GLY A 1 212 ? -22.66100 2.18100 19.50600 1.000 20.56046 192 GLY A O 1
ATOM 1404 N N . PHE A 1 213 ? -21.97700 1.80000 21.61400 1.000 21.16899 193 PHE A N 1
ATOM 1405 C CA . PHE A 1 213 ? -22.85200 2.81100 22.18900 1.000 23.31896 193 PHE A CA 1
ATOM 1406 C C . PHE A 1 213 ? -22.28500 3.21800 23.53900 1.000 20.39721 193 PHE A C 1
ATOM 1407 O O . PHE A 1 213 ? -21.36100 2.59400 24.06500 1.000 20.94109 193 PHE A O 1
ATOM 1415 N N . GLU A 1 214 ? -22.85800 4.27600 24.10000 1.000 24.19185 194 GLU A N 1
ATOM 1416 C CA . GLU A 1 214 ? -22.49900 4.70900 25.43900 1.000 29.44939 194 GLU A CA 1
ATOM 1417 C C . GLU A 1 214 ? -23.51400 4.18400 26.45000 1.000 28.37618 194 GLU A C 1
ATOM 1418 O O . GLU A 1 214 ? -24.70000 4.02600 26.14500 1.000 30.08556 194 GLU A O 1
ATOM 1424 N N . ARG A 1 215 ? -23.02300 3.89800 27.65500 1.000 35.58793 195 ARG A N 1
ATOM 1425 C CA . ARG A 1 215 ? -23.85500 3.45100 28.77100 1.000 41.92836 195 ARG A CA 1
ATOM 1426 C C . ARG A 1 215 ? -23.32600 4.13800 30.02300 1.000 34.84545 195 ARG A C 1
ATOM 1427 O O . ARG A 1 215 ? -22.20200 3.86700 30.45600 1.000 43.78020 195 ARG A O 1
ATOM 1435 N N . ASN A 1 216 ? -24.11900 5.06000 30.57800 1.000 49.88263 196 ASN A N 1
ATOM 1436 C CA . ASN A 1 216 ? -23.70200 5.87500 31.72500 1.000 40.78521 196 ASN A CA 1
ATOM 1437 C C . ASN A 1 216 ? -22.49100 6.74600 31.39800 1.000 47.80934 196 ASN A C 1
ATOM 1438 O O . ASN A 1 216 ? -21.53900 6.83600 32.17600 1.000 46.92526 196 ASN A O 1
ATOM 1440 N N . GLY A 1 217 ? -22.52800 7.40200 30.24000 1.000 43.69437 197 GLY A N 1
ATOM 1441 C CA . GLY A 1 217 ? -21.41200 8.22500 29.82800 1.000 37.02972 197 GLY A CA 1
ATOM 1442 C C . GLY A 1 217 ? -20.11800 7.48600 29.58300 1.000 43.64535 197 GLY A C 1
ATOM 1443 O O . GLY A 1 217 ? -19.07800 8.13200 29.42400 1.000 43.88835 197 GLY A O 1
ATOM 1444 N N . GLN A 1 218 ? -20.14400 6.14900 29.56600 1.000 34.86704 198 GLN A N 1
ATOM 1445 C CA . GLN A 1 218 ? -18.97200 5.34400 29.29200 1.000 41.19689 198 GLN A CA 1
ATOM 1446 C C . GLN A 1 218 ? -19.14100 4.65200 27.95100 1.000 27.38216 198 GLN A C 1
ATOM 1447 O O . GLN A 1 218 ? -20.20500 4.07200 27.68900 1.000 31.45102 198 GLN A O 1
ATOM 1449 N N . PRO A 1 219 ? -18.13100 4.68900 27.08600 1.000 33.21141 199 PRO A N 1
ATOM 1450 C CA . PRO A 1 219 ? -18.22300 3.94200 25.82800 1.000 22.04194 199 PRO A CA 1
ATOM 1451 C C . PRO A 1 219 ? -18.20800 2.44400 26.09700 1.000 25.17550 199 PRO A C 1
ATOM 1452 O O . PRO A 1 219 ? -17.45300 1.94900 26.93700 1.000 29.31964 199 PRO A O 1
ATOM 1456 N N . VAL A 1 220 ? -19.06600 1.72700 25.38300 1.000 21.87057 200 VAL A N 1
ATOM 1457 C CA . VAL A 1 220 ? -19.08000 0.26600 25.39300 1.000 19.27564 200 VAL A CA 1
ATOM 1458 C C . VAL A 1 220 ? -18.73600 -0.14400 23.96700 1.000 19.82534 200 VAL A C 1
ATOM 1459 O O . VAL A 1 220 ? -19.56800 -0.03000 23.05700 1.000 21.06269 200 VAL A O 1
ATOM 1463 N N . ARG A 1 221 ? -17.50500 -0.59800 23.76300 1.000 19.68168 201 ARG A N 1
ATOM 1464 C CA . ARG A 1 221 ? -17.06100 -1.05800 22.46100 1.000 20.10383 201 ARG A CA 1
ATOM 1465 C C . ARG A 1 221 ? -17.54700 -2.48200 22.22400 1.000 19.55515 201 ARG A C 1
ATOM 1466 O O . ARG A 1 221 ? -17.84300 -3.22500 23.16200 1.000 19.76581 201 ARG A O 1
ATOM 1474 N N . MET A 1 222 ? -17.64800 -2.85600 20.94500 1.000 18.30025 202 MET A N 1
ATOM 1475 C CA . MET A 1 222 ? -17.97200 -4.24500 20.61900 1.000 18.63906 202 MET A CA 1
ATOM 1476 C C . MET A 1 222 ? -17.06700 -5.21600 21.35800 1.000 19.90940 202 MET A C 1
ATOM 1477 O O . MET A 1 222 ? -17.51500 -6.27500 21.82100 1.000 18.59334 202 MET A O 1
ATOM 1482 N N . LEU A 1 223 ? -15.78500 -4.88300 21.47500 1.000 17.19661 203 LEU A N 1
ATOM 1483 C CA . LEU A 1 223 ? -14.87400 -5.78800 22.16100 1.000 18.54095 203 LEU A CA 1
ATOM 1484 C C . LEU A 1 223 ? -15.24300 -5.92400 23.63500 1.000 18.94146 203 LEU A C 1
ATOM 1485 O O . LEU A 1 223 ? -15.14400 -7.02000 24.20300 1.000 18.26089 203 LEU A O 1
ATOM 1490 N N . ASP A 1 224 ? -15.67700 -4.82800 24.27300 1.000 18.90385 204 ASP A N 1
ATOM 1491 C CA . ASP A 1 224 ? -16.18900 -4.92200 25.64300 1.000 19.12272 204 ASP A CA 1
ATOM 1492 C C . ASP A 1 224 ? -17.40200 -5.84000 25.71800 1.000 20.24595 204 ASP A C 1
ATOM 1493 O O . ASP A 1 224 ? -17.55600 -6.60200 26.68100 1.000 20.04069 204 ASP A O 1
ATOM 1498 N N . GLY A 1 225 ? -18.30300 -5.73700 24.74200 1.000 18.11140 205 GLY A N 1
ATOM 1499 C CA . GLY A 1 225 ? -19.44000 -6.63900 24.69500 1.000 18.08231 205 GLY A CA 1
ATOM 1500 C C . GLY A 1 225 ? -19.02300 -8.09300 24.57300 1.000 20.91237 205 GLY A C 1
ATOM 1501 O O . GLY A 1 225 ? -19.57300 -8.96800 25.25000 1.000 20.35216 205 GLY A O 1
ATOM 1502 N N . LEU A 1 226 ? -18.04500 -8.37400 23.70600 1.000 17.78370 206 LEU A N 1
ATOM 1503 C CA . LEU A 1 226 ? -17.53600 -9.73700 23.58800 1.000 18.63487 206 LEU A CA 1
ATOM 1504 C C . LEU A 1 226 ? -16.98400 -10.23700 24.92000 1.000 17.23388 206 LEU A C 1
ATOM 1505 O O . LEU A 1 226 ? -17.25800 -11.37300 25.32400 1.000 17.24654 206 LEU A O 1
ATOM 1510 N N . ARG A 1 227 ? -16.21000 -9.40400 25.62600 1.000 16.99367 207 ARG A N 1
ATOM 1511 C CA . ARG A 1 227 ? -15.66100 -9.82800 26.91200 1.000 18.23884 207 ARG A CA 1
ATOM 1512 C C . ARG A 1 227 ? -16.77200 -10.12400 27.91000 1.000 20.40922 207 ARG A C 1
ATOM 1513 O O . ARG A 1 227 ? -16.71100 -11.12100 28.64700 1.000 18.63874 207 ARG A O 1
ATOM 1521 N N . HIS A 1 228 ? -17.78900 -9.26100 27.96000 1.000 18.83811 208 HIS A N 1
ATOM 1522 C CA . HIS A 1 228 ? -18.88200 -9.45500 28.90400 1.000 19.20017 208 HIS A CA 1
ATOM 1523 C C . HIS A 1 228 ? -19.56400 -10.80000 28.68500 1.000 21.38767 208 HIS A C 1
ATOM 1524 O O . HIS A 1 228 ? -19.87300 -11.51300 29.65000 1.000 23.00051 208 HIS A O 1
ATOM 1531 N N . HIS A 1 229 ? -19.78200 -11.17600 27.42500 1.000 17.83631 209 HIS A N 1
ATOM 1532 C CA . HIS A 1 229 ? -20.52200 -12.39600 27.13500 1.000 17.64730 209 HIS A CA 1
ATOM 1533 C C . HIS A 1 229 ? -19.65800 -13.64400 27.20700 1.000 20.13726 209 HIS A C 1
ATOM 1534 O O . HIS A 1 229 ? -20.18700 -14.73200 27.46100 1.000 22.91485 209 HIS A O 1
ATOM 1541 N N . LEU A 1 230 ? -18.34700 -13.52600 27.00300 1.000 16.36557 210 LEU A N 1
ATOM 1542 C CA . LEU A 1 230 ? -17.49700 -14.70600 26.85600 1.000 18.13009 210 LEU A CA 1
ATOM 1543 C C . LEU A 1 230 ? -16.66300 -15.03900 28.09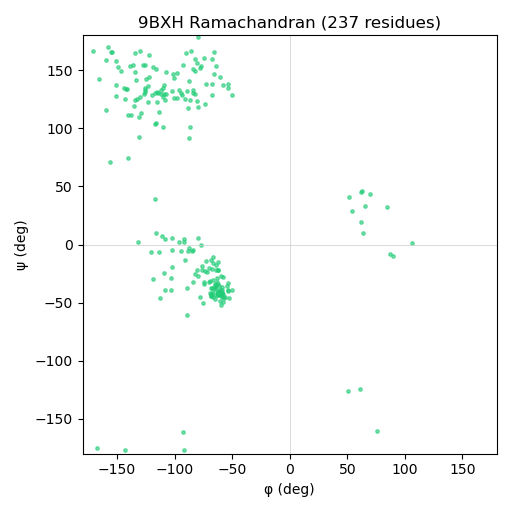000 1.000 18.91450 2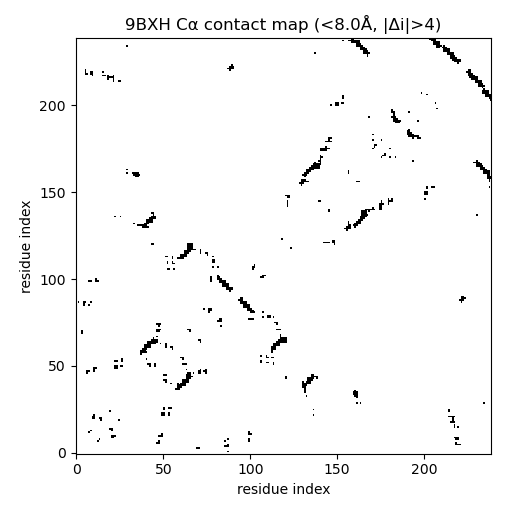10 LEU A C 1
ATOM 1544 O O . LEU A 1 230 ? -16.32600 -16.21600 28.29100 1.000 18.80163 210 LEU A O 1
ATOM 1549 N N . GLU A 1 231 ? -16.29700 -14.03400 28.91100 1.000 18.40567 211 GLU A N 1
ATOM 1550 C CA . GLU A 1 231 ? -15.50500 -14.28200 30.10600 1.000 19.48181 211 GLU A CA 1
ATOM 1551 C C . GLU A 1 231 ? -16.42400 -14.73900 31.24000 1.000 21.47333 211 GLU A C 1
ATOM 1552 O O . GLU A 1 231 ? -17.59400 -14.35200 31.28900 1.000 22.46530 211 GLU A O 1
ATOM 1558 N N . PRO A 1 232 ? -15.92500 -15.57400 32.16300 1.000 19.24619 212 PRO A N 1
ATOM 1559 C CA . PRO A 1 232 ? -14.58300 -16.15100 32.26100 1.000 17.38419 212 PRO A CA 1
ATOM 1560 C C . PRO A 1 232 ? -14.45900 -17.50400 31.57500 1.000 18.19882 212 PRO A C 1
ATOM 1561 O O . PRO A 1 232 ? -13.39200 -18.12200 31.62600 1.000 18.96632 212 PRO A O 1
ATOM 1565 N N . ASP A 1 233 ? -15.52500 -18.00800 30.93900 1.000 19.52502 213 ASP A N 1
ATOM 1566 C CA . ASP A 1 233 ? -15.42700 -19.27900 30.22400 1.000 18.83092 213 ASP A CA 1
ATOM 1567 C C . ASP A 1 233 ? -14.29500 -19.25700 29.20700 1.000 18.42961 213 ASP A C 1
ATOM 1568 O O . ASP A 1 233 ? -13.62700 -20.27500 28.98300 1.000 17.75261 213 ASP A O 1
ATOM 1573 N N . PHE A 1 234 ? -14.07200 -18.10400 28.57700 1.000 17.36233 214 PHE A N 1
ATOM 1574 C CA . PHE A 1 234 ? -12.96700 -17.89800 27.65500 1.000 16.82990 214 PHE A CA 1
ATOM 1575 C C . PHE A 1 234 ? -12.05200 -16.83800 28.24600 1.000 17.68501 214 PHE A C 1
ATOM 1576 O O . PHE A 1 234 ? -12.50100 -15.95500 28.98700 1.000 19.20103 214 PHE A O 1
ATOM 1584 N N . VAL A 1 235 ? -10.76800 -16.93900 27.91200 1.000 19.27789 215 VAL A N 1
ATOM 1585 C CA . VAL A 1 235 ? -9.76600 -15.95000 28.28900 1.000 18.75602 215 VAL A CA 1
ATOM 1586 C C . VAL A 1 235 ? -9.25100 -15.30400 27.00900 1.000 18.38884 215 VAL A C 1
ATOM 1587 O O . VAL A 1 235 ? -8.74200 -15.99600 26.12200 1.000 18.09968 215 VAL A O 1
ATOM 1591 N N . LEU A 1 236 ? -9.37100 -13.98200 26.92200 1.000 17.73379 216 LEU A N 1
ATOM 1592 C CA . LEU A 1 236 ? -8.86700 -13.26800 25.75400 1.000 17.78035 216 LEU A CA 1
ATOM 1593 C C . LEU A 1 236 ? -7.34600 -13.33400 25.72500 1.000 21.40646 216 LEU A C 1
ATOM 1594 O O . LEU A 1 236 ? -6.68100 -13.00400 26.71800 1.000 23.69953 216 LEU A O 1
ATOM 1599 N N . LEU A 1 237 ? -6.79200 -13.75300 24.58800 1.000 20.33382 217 LEU A N 1
ATOM 1600 C CA . LEU A 1 237 ? -5.34300 -13.78700 24.37700 1.000 21.35547 217 LEU A CA 1
ATOM 1601 C C . LEU A 1 237 ? -4.92000 -12.41000 23.87800 1.000 22.48409 217 LEU A C 1
ATOM 1602 O O . LEU A 1 237 ? -5.09400 -12.08100 22.70400 1.000 24.58227 217 LEU A O 1
ATOM 1607 N N . GLU A 1 238 ? -4.36600 -11.60200 24.76300 1.000 26.23678 218 GLU A N 1
ATOM 1608 C CA . GLU A 1 238 ? -4.07300 -10.22700 24.39700 1.000 24.88014 218 GLU A CA 1
ATOM 1609 C C . GLU A 1 238 ? -2.73100 -10.13000 23.67800 1.000 28.77893 218 GLU A C 1
ATOM 1610 O O . GLU A 1 238 ? -1.83200 -10.94200 23.90700 1.000 33.13059 218 GLU A O 1
ATOM 1615 N N . PRO A 1 239 ? -2.57900 -9.14500 22.78400 1.000 24.48993 219 PRO A N 1
ATOM 1616 C CA . PRO A 1 239 ? -3.57400 -8.14800 22.38300 1.000 21.36229 219 PRO A CA 1
ATOM 1617 C C . PRO A 1 239 ? -4.39700 -8.63400 21.19600 1.000 18.57849 219 PRO A C 1
ATOM 1618 O O . PRO A 1 239 ? -4.02700 -9.58500 20.51300 1.000 21.17225 219 PRO A O 1
ATOM 1622 N N . THR A 1 240 ? -5.52400 -7.97700 20.92300 1.000 18.57698 220 THR A N 1
ATOM 1623 C CA . THR A 1 240 ? -6.19600 -8.21900 19.65700 1.000 15.95687 220 THR A CA 1
ATOM 1624 C C . THR A 1 240 ? -5.30800 -7.71600 18.52100 1.000 20.13420 220 THR A C 1
ATOM 1625 O O . THR A 1 240 ? -4.34400 -6.97600 18.73400 1.000 21.00263 220 THR A O 1
ATOM 1629 N N . ARG A 1 241 ? -5.64500 -8.12800 17.29800 1.000 18.08922 221 ARG A N 1
ATOM 1630 C CA . ARG A 1 241 ? -4.83900 -7.83600 16.11900 1.000 19.39274 221 ARG A CA 1
ATOM 1631 C C . ARG A 1 241 ? -5.73100 -7.34400 14.98900 1.000 17.61830 221 ARG A C 1
ATOM 1632 O O . ARG A 1 241 ? -6.84200 -7.84800 14.80100 1.000 20.25283 221 ARG A O 1
ATOM 1634 N N . ASP A 1 242 ? -5.23400 -6.36100 14.23700 1.000 16.36926 222 ASP A N 1
ATOM 1635 C CA . ASP A 1 242 ? -5.91000 -5.90100 13.02800 1.000 15.70729 222 ASP A CA 1
ATOM 1636 C C . ASP A 1 242 ? -5.53100 -6.79600 11.84500 1.000 19.23601 222 ASP A C 1
ATOM 1637 O O . ASP A 1 242 ? -4.35000 -7.10000 11.63400 1.000 19.71299 222 ASP A O 1
ATOM 1642 N N . ILE A 1 243 ? -6.53400 -7.22400 11.07900 1.000 15.43453 223 ILE A N 1
ATOM 1643 C CA . ILE A 1 243 ? -6.33200 -8.00000 9.85300 1.000 15.03629 223 ILE A CA 1
ATOM 1644 C C . ILE A 1 243 ? -7.11800 -7.33200 8.73000 1.000 15.37685 223 ILE A C 1
ATOM 1645 O O . ILE A 1 243 ? -8.35600 -7.31700 8.77900 1.000 16.42341 223 ILE A O 1
ATOM 1650 N N . PRO A 1 244 ? -6.46000 -6.77000 7.72200 1.000 16.58713 224 PRO A N 1
ATOM 1651 C CA . PRO A 1 244 ? -7.18200 -6.08000 6.65000 1.000 16.32354 224 PRO A CA 1
ATOM 1652 C C . PRO A 1 244 ? -7.70700 -7.04700 5.59800 1.000 14.59681 224 PRO A C 1
ATOM 1653 O O . PRO A 1 244 ? -7.24500 -8.18700 5.45100 1.000 15.86402 224 PRO A O 1
ATOM 1657 N N . PHE A 1 245 ? -8.70200 -6.56200 4.85200 1.000 15.43138 225 PHE A N 1
ATOM 1658 C CA . PHE A 1 245 ? -9.27000 -7.34100 3.75800 1.000 13.83505 225 PHE A CA 1
ATOM 1659 C C . PHE A 1 245 ? -9.80500 -6.41900 2.67400 1.000 13.45381 225 PHE A C 1
ATOM 1660 O O . PHE A 1 245 ? -10.10200 -5.24500 2.91600 1.000 15.30543 225 PHE A O 1
ATOM 1668 N N . VAL A 1 246 ? -9.91400 -6.97400 1.46200 1.000 15.44407 226 VAL A N 1
ATOM 1669 C CA . VAL A 1 246 ? -10.39000 -6.23300 0.29800 1.000 14.67752 226 VAL A CA 1
ATOM 1670 C C . VAL A 1 246 ? -11.43100 -7.08300 -0.41900 1.000 15.88142 226 VAL A C 1
ATOM 1671 O O . VAL A 1 246 ? -11.16800 -8.24800 -0.76200 1.000 17.60474 226 VAL A O 1
ATOM 1675 N N . ILE A 1 247 ? -12.61700 -6.51500 -0.62700 1.000 14.21429 227 ILE A N 1
ATOM 1676 C CA . ILE A 1 247 ? -13.65700 -7.13700 -1.44000 1.000 16.20359 227 ILE A CA 1
ATOM 1677 C C . ILE A 1 247 ? -13.80400 -6.36200 -2.74200 1.000 14.71674 227 ILE A C 1
ATOM 1678 O O . ILE A 1 247 ? -13.94200 -5.13100 -2.73800 1.000 15.67266 227 ILE A O 1
ATOM 1683 N N . ARG A 1 248 ? -13.77300 -7.08700 -3.85200 1.000 15.66927 228 ARG A N 1
ATOM 1684 C CA . ARG A 1 248 ? -13.85800 -6.50800 -5.18700 1.000 15.61996 228 ARG A CA 1
ATOM 1685 C C . ARG A 1 248 ? -15.31800 -6.45000 -5.62500 1.000 17.64219 228 ARG A C 1
ATOM 1686 O O . ARG A 1 248 ? -16.01300 -7.47300 -5.63000 1.000 17.42315 228 ARG A O 1
ATOM 1694 N N . GLU A 1 249 ? -15.77900 -5.25500 -5.99700 1.000 16.29849 229 GLU A N 1
ATOM 1695 C CA . GLU A 1 249 ? -17.13600 -5.07300 -6.50400 1.000 15.65469 229 GLU A CA 1
ATOM 1696 C C . GLU A 1 249 ? -17.17600 -4.91100 -8.01900 1.000 16.62837 229 GLU A C 1
ATOM 1697 O O . GLU A 1 249 ? -18.08200 -5.44000 -8.67800 1.000 18.92684 229 GLU A O 1
ATOM 1703 N N . THR A 1 250 ? -16.20600 -4.18900 -8.58600 1.000 15.30351 230 THR A N 1
ATOM 1704 C CA . THR A 1 250 ? -16.03100 -4.05600 -10.02900 1.000 15.34826 230 THR A CA 1
ATOM 1705 C C . THR A 1 250 ? -14.53600 -4.03000 -10.30600 1.000 14.21609 230 THR A C 1
ATOM 1706 O O . THR A 1 250 ? -13.71600 -4.15600 -9.39500 1.000 16.19998 230 THR A O 1
ATOM 1710 N N . THR A 1 251 ? -14.16200 -3.85000 -11.57600 1.000 14.97671 231 THR A N 1
ATOM 1711 C CA . THR A 1 251 ? -12.74400 -3.66900 -11.86300 1.000 16.24035 231 THR A CA 1
ATOM 1712 C C . THR A 1 251 ? -12.15500 -2.53500 -11.03200 1.000 16.10181 231 THR A C 1
ATOM 1713 O O . THR A 1 251 ? -10.98400 -2.59600 -10.63700 1.000 16.05945 231 THR A O 1
ATOM 1717 N N . ARG A 1 252 ? -12.95000 -1.50300 -10.74500 1.000 15.06185 232 ARG A N 1
ATOM 1718 C CA . ARG A 1 252 ? -12.43700 -0.28200 -10.13900 1.000 15.00522 232 ARG A CA 1
ATOM 1719 C C . ARG A 1 252 ? -12.84900 -0.06200 -8.68700 1.000 14.06753 232 ARG A C 1
ATOM 1720 O O . ARG A 1 252 ? -12.13700 0.65600 -7.97300 1.000 15.28908 232 ARG A O 1
ATOM 1728 N N . LYS A 1 253 ? -13.96600 -0.63500 -8.23000 1.000 14.95669 233 LYS A N 1
ATOM 1729 C CA . LYS A 1 253 ? -14.53700 -0.31700 -6.92100 1.000 15.21118 233 LYS A CA 1
ATOM 1730 C C . LYS A 1 253 ? -14.32400 -1.46800 -5.94700 1.000 15.39205 233 LYS A C 1
ATOM 1731 O O . LYS A 1 253 ? -14.65200 -2.62300 -6.26300 1.000 15.16494 233 LYS A O 1
ATOM 1737 N N . TYR A 1 254 ? -13.79900 -1.15200 -4.75500 1.000 14.88516 234 TYR A N 1
ATOM 1738 C CA . TYR A 1 254 ? -13.47400 -2.15000 -3.74400 1.000 14.80706 234 TYR A CA 1
ATOM 1739 C C . TYR A 1 254 ? -13.87300 -1.63300 -2.37000 1.000 15.56321 234 TYR A C 1
ATOM 1740 O O . TYR A 1 254 ? -13.91900 -0.41900 -2.12700 1.000 16.01089 234 TYR A O 1
ATOM 1749 N N . GLN A 1 255 ? -14.14700 -2.57700 -1.46600 1.000 15.33133 235 GLN A N 1
ATOM 1750 C CA . GLN A 1 255 ? -14.19100 -2.30500 -0.03600 1.000 14.80775 235 GLN A CA 1
ATOM 1751 C C . GLN A 1 255 ? -12.82700 -2.69100 0.52700 1.000 14.01127 235 GLN A C 1
ATOM 1752 O O . GLN A 1 255 ? -12.30000 -3.75400 0.19700 1.000 16.06235 235 GLN A O 1
ATOM 1758 N N . HIS A 1 256 ? -12.24100 -1.82200 1.34600 1.000 14.27009 236 HIS A N 1
ATOM 1759 C CA . HIS A 1 256 ? -10.94400 -2.07700 1.97300 1.000 15.06714 236 HIS A CA 1
ATOM 1760 C C . HIS A 1 256 ? -11.10800 -1.77900 3.45500 1.000 15.71146 236 HIS A C 1
ATOM 1761 O O . HIS A 1 256 ? -11.28500 -0.61800 3.84500 1.000 16.09896 236 HIS A O 1
ATOM 1768 N N . THR A 1 257 ? -11.08500 -2.83000 4.27500 1.000 13.60468 237 THR A N 1
ATOM 1769 C CA . THR A 1 257 ? -11.55000 -2.73800 5.65200 1.000 14.87094 237 THR A CA 1
ATOM 1770 C C . THR A 1 257 ? -10.56100 -3.41300 6.58500 1.000 12.59012 237 THR A C 1
ATOM 1771 O O . THR A 1 257 ? -9.90100 -4.38400 6.20900 1.000 15.50262 237 THR A O 1
ATOM 1775 N N . V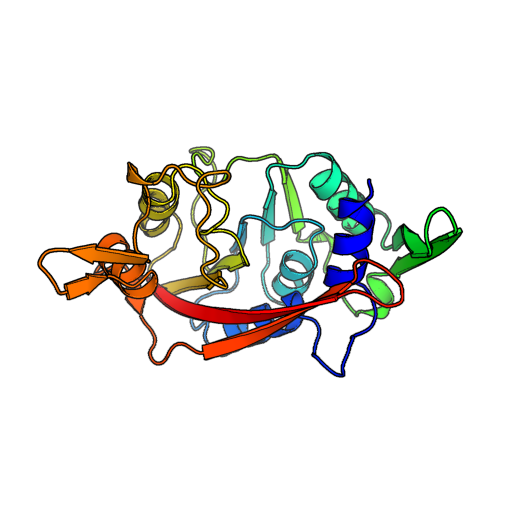AL A 1 258 ? -10.46700 -2.90300 7.80600 1.000 15.00083 238 VAL A N 1
ATOM 1776 C CA . VAL A 1 258 ? -9.54600 -3.43800 8.80500 1.000 14.79811 238 VAL A CA 1
ATOM 1777 C C . VAL A 1 258 ? -10.37700 -4.12700 9.88700 1.000 15.39992 238 VAL A C 1
ATOM 1778 O O . VAL A 1 258 ? -10.93600 -3.47900 10.77900 1.000 15.91791 238 VAL A O 1
ATOM 1782 N N . ALA A 1 259 ? -10.44800 -5.45600 9.83900 1.000 15.78349 239 ALA A N 1
ATOM 1783 C CA . ALA A 1 259 ? -11.15300 -6.20700 10.86900 1.000 13.77177 239 ALA A CA 1
ATOM 1784 C C . ALA A 1 259 ? -10.29500 -6.30900 12.13000 1.000 14.52069 239 ALA A C 1
ATOM 1785 O O . ALA A 1 259 ? -9.06100 -6.27600 12.06800 1.000 16.60329 239 ALA A O 1
ATOM 1787 N N . GLU A 1 260 ? -10.95400 -6.41600 13.28100 1.000 14.34091 240 GLU A N 1
ATOM 1788 C CA . GLU A 1 260 ? -10.26700 -6.74700 14.52700 1.000 14.61244 240 GLU A CA 1
ATOM 1789 C C . GLU A 1 260 ? -10.43200 -8.23700 14.78700 1.000 15.27201 240 GLU A C 1
ATOM 1790 O O . GLU A 1 260 ? -11.56000 -8.75100 14.79000 1.000 15.48257 240 GLU A O 1
ATOM 1796 N N . ALA A 1 261 ? -9.31100 -8.92600 14.99100 1.000 15.17880 241 ALA A N 1
ATOM 1797 C CA . ALA A 1 261 ? -9.30600 -10.34200 15.32900 1.000 14.49916 241 ALA A CA 1
ATOM 1798 C C . ALA A 1 261 ? -9.09200 -10.50300 16.82900 1.000 16.70305 241 ALA A C 1
ATOM 1799 O O . ALA A 1 261 ? -8.13300 -9.96100 17.39200 1.000 15.61559 241 ALA A O 1
ATOM 1801 N N . SER A 1 262 ? -9.99000 -11.23800 17.47400 1.000 16.14775 242 SER A N 1
ATOM 1802 C CA . SER A 1 262 ? -9.86100 -11.54400 18.89400 1.000 15.40229 242 SER A CA 1
ATOM 1803 C C . SER A 1 262 ? -9.78500 -13.05500 19.07100 1.000 16.09847 242 SER A C 1
ATOM 1804 O O . SER A 1 262 ? -10.60200 -13.80200 18.50900 1.000 15.79353 242 SER A O 1
ATOM 1807 N N . LEU A 1 263 ? -8.75000 -13.47100 19.80300 1.000 15.49405 243 LEU A N 1
ATOM 1808 C CA . LEU A 1 263 ? -8.49300 -14.91300 20.04600 1.000 15.93237 243 LEU A CA 1
ATOM 1809 C C . LEU A 1 263 ? -8.78000 -15.24500 21.51000 1.000 16.58155 243 LEU A C 1
ATOM 1810 O O . LEU A 1 263 ? -8.32100 -14.51300 22.37300 1.000 18.63035 243 LEU A O 1
ATOM 1815 N N . TRP A 1 264 ? -9.48100 -16.35000 21.72700 1.000 17.46873 244 TRP A N 1
ATOM 1816 C CA . TRP A 1 264 ? -10.00000 -16.66500 23.05600 1.000 15.77600 244 TRP A CA 1
ATOM 1817 C C . TRP A 1 264 ? -9.71800 -18.12600 23.37400 1.000 14.97211 244 TRP A C 1
ATOM 1818 O O . TRP A 1 264 ? -10.11700 -19.01500 22.61700 1.000 16.96293 244 TRP A O 1
ATOM 1829 N N . ARG A 1 265 ? -9.04100 -18.38300 24.49300 1.000 17.38937 245 ARG A N 1
ATOM 1830 C CA . ARG A 1 265 ? -8.80100 -19.74800 24.94200 1.000 15.03147 245 ARG A CA 1
ATOM 1831 C C . ARG A 1 265 ? -9.94900 -20.19600 25.83800 1.000 16.13906 245 ARG A C 1
ATOM 1832 O O . ARG A 1 265 ? -10.34800 -19.46700 26.75000 1.000 18.13933 245 ARG A O 1
ATOM 1840 N N . ARG A 1 266 ? -10.47600 -21.39500 25.58100 1.000 15.83747 246 ARG A N 1
ATOM 1841 C CA . ARG A 1 266 ? -11.49100 -21.96500 26.46900 1.000 16.15343 246 ARG A CA 1
ATOM 1842 C C . ARG A 1 266 ? -10.83300 -22.43500 27.76400 1.000 17.48338 246 ARG A C 1
ATOM 1843 O O .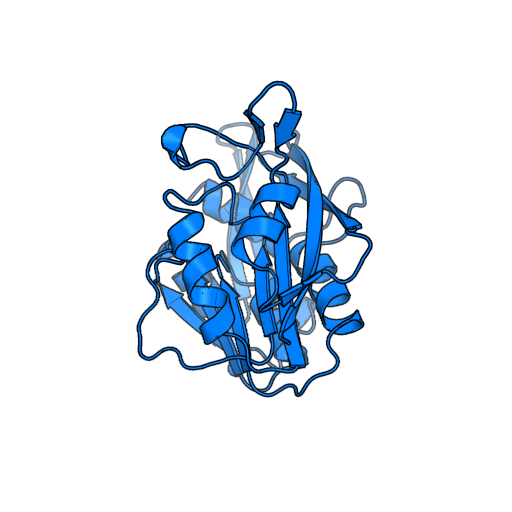 ARG A 1 266 ? -9.94600 -23.29300 27.74100 1.000 19.22003 246 ARG A O 1
ATOM 1851 N N . ALA A 1 267 ? -11.27300 -21.87700 28.88500 1.000 18.36566 247 ALA A N 1
ATOM 1852 C CA . ALA A 1 267 ? -10.76600 -22.27400 30.19400 1.000 23.78995 247 ALA A CA 1
ATOM 1853 C C . ALA A 1 267 ? -11.34900 -23.61400 30.63500 1.000 31.14391 247 ALA A C 1
ATOM 1854 O O . ALA A 1 267 ? -12.35800 -24.07400 30.09500 1.000 25.60724 247 ALA A O 1
#

Radius of gyration: 17.57 Å; Cα contacts (8 Å, |Δi|>4): 504; chains: 1; bounding box: 32×43×51 Å

InterPro domains:
  IPR027625 Putative 4-mercaptohistidine N1-methyltranferase, OvoA C-terminal domain [TIGR04345] (6-246)
  IPR029063 S-adenosyl-L-methionine-dependent methyltransferase superfamily [G3DSA:3.40.50.150] (25-242)
  IPR029063 S-adenosyl-L-methionine-dependent methyltransferase superfamily [SSF53335] (8-214)